Protein AF-0000000069712767 (afdb_homodimer)

Nearest PDB structures (foldseek):
  3r4q-assembly3_E-2  TM=6.949E-01  e=5.702E-07  Agrobacterium fabrum str. C58
  4g6x-assembly1_A-2  TM=6.582E-01  e=1.857E-04  Catenulispora acidiphila DSM 44928
  7wsz-assembly1_B  TM=6.073E-01  e=4.586E-05  Homo sapiens
  1bh5-assembly1_B  TM=6.336E-01  e=1.117E-04  Homo sapiens
  7wsz-assembly1_A  TM=6.206E-01  e=1.048E-04  Homo sapiens

Solvent-accessible surface area (backbone atoms only — not comparable to full-atom values): 16596 Å² total; per-residue (Å²): 129,49,44,56,39,79,49,34,39,31,38,34,29,87,54,48,70,63,44,52,47,44,45,33,70,74,58,51,36,39,81,53,90,60,80,46,52,76,48,64,66,49,27,30,24,28,84,90,36,65,40,36,37,40,33,44,54,90,38,67,59,43,27,63,66,72,44,77,49,88,44,74,35,33,52,14,48,28,32,34,44,30,30,32,38,72,47,59,68,62,50,53,51,49,33,54,74,68,67,47,79,39,35,31,40,69,41,73,93,75,40,31,32,34,36,38,39,68,47,92,76,43,30,31,37,34,40,38,20,74,49,52,94,79,64,75,87,81,61,42,79,48,69,74,74,67,61,56,70,77,75,78,126,128,49,42,57,39,79,49,32,37,32,39,35,28,85,52,48,70,63,45,52,47,43,44,33,69,74,57,51,36,38,80,54,90,60,81,45,51,78,48,65,66,49,28,30,23,27,83,90,37,66,41,36,38,39,33,43,55,90,38,66,59,43,28,64,66,73,43,78,50,88,43,75,34,33,52,16,48,30,32,34,43,30,31,30,38,73,48,57,67,62,50,52,52,48,34,56,74,68,68,48,79,39,36,31,40,68,42,73,94,76,40,31,31,36,38,38,39,69,47,92,77,44,31,31,37,34,40,36,20,73,50,50,94,81,64,74,87,80,62,42,79,49,70,75,74,64,60,54,71,78,76,78,127

Sequence (306 aa):
MNIVGLDHFTIRTPILAETVQFYQVILGLTQGWRPRFGFPGHWLYAEEKPILHLVEVGSRALDAYLGESNALFGSGRVDHLSFRGTNLAQMQQHLCRQQCQFRERIVPEIGEHQLFIEDPNGITVEMIFPYAIDNAVVGIAMERLTILLEESAMNIVGLDHFTIRTPILAETVQFYQVILGLTQGWRPRFGFPGHWLYAEEKPILHLVEVGSRALDAYLGESNALFGSGRVDHLSFRGTNLAQMQQHLCRQQCQFRERIVPEIGEHQLFIEDPNGITVEMIFPYAIDNAVVGIAMERLTILLEESA

pLDDT: mean 88.26, std 14.17, range [39.0, 98.5]

Radius of gyration: 19.41 Å; Cα contacts (8 Å, |Δi|>4): 688; chains: 2; bounding box: 57×53×43 Å

Structure (mmCIF, N/CA/C/O backbone):
data_AF-0000000069712767-model_v1
#
loop_
_entity.id
_entity.type
_entity.pdbx_description
1 polymer 'Glyoxylase-like domain protein'
#
loop_
_atom_site.group_PDB
_atom_site.id
_atom_site.type_symbol
_atom_site.label_atom_id
_atom_site.label_alt_id
_atom_site.label_comp_id
_atom_site.label_asym_id
_atom_site.label_entity_id
_atom_site.label_seq_id
_atom_site.pdbx_PDB_ins_code
_atom_site.Cartn_x
_atom_site.Cartn_y
_atom_site.Cartn_z
_atom_site.occupancy
_atom_site.B_iso_or_equiv
_atom_site.auth_seq_id
_atom_site.auth_comp_id
_atom_site.auth_asym_id
_atom_site.auth_atom_id
_atom_site.pdbx_PDB_model_num
ATOM 1 N N . MET A 1 1 ? 15.219 1.871 14.25 1 76.69 1 MET A N 1
ATOM 2 C CA . MET A 1 1 ? 14.141 1.625 13.289 1 76.69 1 MET A CA 1
ATOM 3 C C . MET A 1 1 ? 12.906 2.443 13.641 1 76.69 1 MET A C 1
ATOM 5 O O . MET A 1 1 ? 12.484 2.484 14.797 1 76.69 1 MET A O 1
ATOM 9 N N . ASN A 1 2 ? 12.438 3.303 12.883 1 95.88 2 ASN A N 1
ATOM 10 C CA . ASN A 1 2 ? 11.344 4.234 13.133 1 95.88 2 ASN A CA 1
ATOM 11 C C . ASN A 1 2 ? 10.062 3.797 12.43 1 95.88 2 ASN A C 1
ATOM 13 O O . ASN A 1 2 ? 9.031 3.602 13.07 1 95.88 2 ASN A O 1
ATOM 17 N N . ILE A 1 3 ? 10.156 3.387 11.219 1 97.75 3 ILE A N 1
ATOM 18 C CA . ILE A 1 3 ? 9.008 2.885 10.469 1 97.75 3 ILE A CA 1
ATOM 19 C C . ILE A 1 3 ? 8.742 1.43 10.844 1 97.75 3 ILE A C 1
ATOM 21 O O . ILE A 1 3 ? 9.633 0.582 10.742 1 97.75 3 ILE A O 1
ATOM 25 N N . VAL A 1 4 ? 7.492 1.105 11.203 1 97.12 4 VAL A N 1
ATOM 26 C CA . VAL A 1 4 ? 7.238 -0.213 11.773 1 97.12 4 VAL A CA 1
ATOM 27 C C . VAL A 1 4 ? 6.367 -1.03 10.82 1 97.12 4 VAL A C 1
ATOM 29 O O . VAL A 1 4 ? 6.145 -2.223 11.039 1 97.12 4 VAL A O 1
ATOM 32 N N . GLY A 1 5 ? 5.82 -0.435 9.766 1 97.25 5 GLY A N 1
ATOM 33 C CA . GLY A 1 5 ? 5.027 -1.176 8.805 1 97.25 5 GLY A CA 1
ATOM 34 C C . GLY A 1 5 ? 4.141 -0.285 7.953 1 97.25 5 GLY A C 1
ATOM 35 O O . GLY A 1 5 ? 4.246 0.942 8.008 1 97.25 5 GLY A O 1
ATOM 36 N N . LEU A 1 6 ? 3.285 -0.894 7.109 1 97.44 6 LEU A N 1
ATOM 37 C CA . LEU A 1 6 ? 2.309 -0.199 6.277 1 97.44 6 LEU A CA 1
ATOM 38 C C . LEU A 1 6 ? 1.091 0.212 7.098 1 97.44 6 LEU A C 1
ATOM 40 O O . LEU A 1 6 ? 0.688 -0.502 8.023 1 97.44 6 LEU A O 1
ATOM 44 N N . ASP A 1 7 ? 0.57 1.309 6.785 1 97.94 7 ASP A N 1
ATOM 45 C CA . ASP A 1 7 ? -0.644 1.746 7.465 1 97.94 7 ASP A CA 1
ATOM 46 C C . ASP A 1 7 ? -1.858 1.642 6.547 1 97.94 7 ASP A C 1
ATOM 48 O O . ASP A 1 7 ? -2.816 0.928 6.852 1 97.94 7 ASP A O 1
ATOM 52 N N . HIS A 1 8 ? -1.875 2.361 5.48 1 97.88 8 HIS A N 1
ATOM 53 C CA . HIS A 1 8 ? -2.951 2.314 4.496 1 97.88 8 HIS A CA 1
ATOM 54 C C . HIS A 1 8 ? -2.467 2.775 3.127 1 97.88 8 HIS A C 1
ATOM 56 O O . HIS A 1 8 ? -1.32 3.207 2.982 1 97.88 8 HIS A O 1
ATOM 62 N N . PHE A 1 9 ? -3.311 2.582 2.139 1 95.31 9 PHE A N 1
ATOM 63 C CA . PHE A 1 9 ? -3.162 3.258 0.855 1 95.31 9 PHE A CA 1
ATOM 64 C C . PHE A 1 9 ? -4.398 4.09 0.536 1 95.31 9 PHE A C 1
ATOM 66 O O . PHE A 1 9 ? -5.477 3.844 1.076 1 95.31 9 PHE A O 1
ATOM 73 N N . THR A 1 10 ? -4.148 5.062 -0.295 1 93.69 10 THR A N 1
ATOM 74 C CA . THR A 1 10 ? -5.266 5.879 -0.746 1 93.69 10 THR A CA 1
ATOM 75 C C . THR A 1 10 ? -5.398 5.828 -2.266 1 93.69 10 THR A C 1
ATOM 77 O O . THR A 1 10 ? -4.402 5.938 -2.982 1 93.69 10 THR A O 1
ATOM 80 N N . ILE A 1 11 ? -6.578 5.613 -2.721 1 92.12 11 ILE A N 1
ATOM 81 C CA . ILE A 1 11 ? -6.91 5.656 -4.141 1 92.12 11 ILE A CA 1
ATOM 82 C C . ILE A 1 11 ? -7.828 6.844 -4.422 1 92.12 11 ILE A C 1
ATOM 84 O O . ILE A 1 11 ? -8.859 7.012 -3.764 1 92.12 11 ILE A O 1
ATOM 88 N N . ARG A 1 12 ? -7.367 7.664 -5.254 1 89.38 12 ARG A N 1
ATOM 89 C CA . ARG A 1 12 ? -8.188 8.727 -5.82 1 89.38 12 ARG A CA 1
ATOM 90 C C . ARG A 1 12 ? -8.852 8.281 -7.117 1 89.38 12 ARG A C 1
ATOM 92 O O . ARG A 1 12 ? -8.172 7.852 -8.055 1 89.38 12 ARG A O 1
ATOM 99 N N . THR A 1 13 ? -10.195 8.359 -7.176 1 90.44 13 THR A N 1
ATOM 100 C CA . THR A 1 13 ? -10.867 7.727 -8.305 1 90.44 13 THR A CA 1
ATOM 101 C C . THR A 1 13 ? -12.078 8.547 -8.742 1 90.44 13 THR A C 1
ATOM 103 O O . THR A 1 13 ? -12.766 9.141 -7.906 1 90.44 13 THR A O 1
ATOM 106 N N . PRO A 1 14 ? -12.414 8.539 -10.047 1 88.5 14 PRO A N 1
ATOM 107 C CA . PRO A 1 14 ? -13.648 9.156 -10.539 1 88.5 14 PRO A CA 1
ATOM 108 C C . PRO A 1 14 ? -14.852 8.227 -10.43 1 88.5 14 PRO A C 1
ATOM 110 O O . PRO A 1 14 ? -15.984 8.648 -10.68 1 88.5 14 PRO A O 1
ATOM 113 N N . ILE A 1 15 ? -14.68 6.992 -10.117 1 93.5 15 ILE A N 1
ATOM 114 C CA . ILE A 1 15 ? -15.75 6 -10.047 1 93.5 15 ILE A CA 1
ATOM 115 C C . ILE A 1 15 ? -15.836 5.438 -8.633 1 93.5 15 ILE A C 1
ATOM 117 O O . ILE A 1 15 ? -15.82 4.219 -8.438 1 93.5 15 ILE A O 1
ATOM 121 N N . LEU A 1 16 ? -16.047 6.32 -7.66 1 94.75 16 LEU A N 1
ATOM 122 C CA . LEU A 1 16 ? -15.977 6.031 -6.23 1 94.75 16 LEU A CA 1
ATOM 123 C C . LEU A 1 16 ? -16.938 4.902 -5.855 1 94.75 16 LEU A C 1
ATOM 125 O O . LEU A 1 16 ? -16.531 3.939 -5.199 1 94.75 16 LEU A O 1
ATOM 129 N N . ALA A 1 17 ? -18.172 4.961 -6.285 1 97.44 17 ALA A N 1
ATOM 130 C CA . ALA A 1 17 ? -19.172 3.971 -5.906 1 97.44 17 ALA A CA 1
ATOM 131 C C . ALA A 1 17 ? -18.781 2.576 -6.387 1 97.44 17 ALA A C 1
ATOM 133 O O . ALA A 1 17 ? -18.891 1.604 -5.637 1 97.44 17 ALA A O 1
ATOM 134 N N . GLU A 1 18 ? -18.359 2.492 -7.609 1 97.56 18 GLU A N 1
ATOM 135 C CA . GLU A 1 18 ? -17.922 1.218 -8.172 1 97.56 18 GLU A CA 1
ATOM 136 C C . GLU A 1 18 ? -16.703 0.673 -7.434 1 97.56 18 GLU A C 1
ATOM 138 O 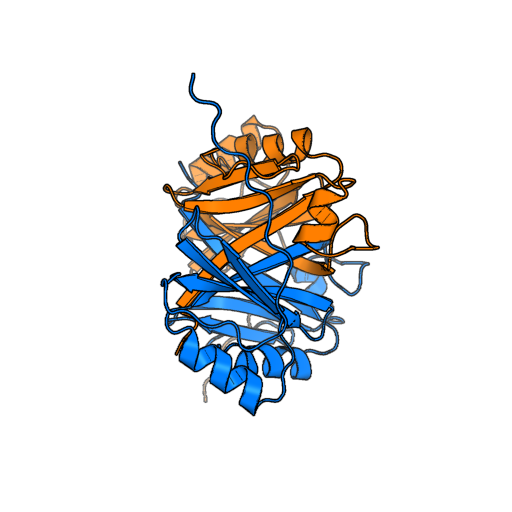O . GLU A 1 18 ? -16.594 -0.535 -7.219 1 97.56 18 GLU A O 1
ATOM 143 N N . THR A 1 19 ? -15.789 1.562 -7.094 1 96.69 19 THR A N 1
ATOM 144 C CA . THR A 1 19 ? -14.562 1.161 -6.414 1 96.69 19 THR A CA 1
ATOM 145 C C . THR A 1 19 ? -14.867 0.621 -5.02 1 96.69 19 THR A C 1
ATOM 147 O O . THR A 1 19 ? -14.352 -0.427 -4.629 1 96.69 19 THR A O 1
ATOM 150 N N . VAL A 1 20 ? -15.703 1.313 -4.301 1 98 20 VAL A N 1
ATOM 151 C CA . VAL A 1 20 ? -16.109 0.863 -2.971 1 98 20 VAL A CA 1
ATOM 152 C C . VAL A 1 20 ? -16.75 -0.521 -3.064 1 98 20 VAL A C 1
ATOM 154 O O . VAL A 1 20 ? -16.406 -1.42 -2.289 1 98 20 VAL A O 1
ATOM 157 N N . GLN A 1 21 ? -17.609 -0.638 -4 1 98 21 GLN A N 1
ATOM 158 C CA . GLN A 1 21 ? -18.312 -1.904 -4.184 1 98 21 GLN A CA 1
ATOM 159 C C . GLN A 1 21 ? -17.328 -3.039 -4.473 1 98 21 GLN A C 1
ATOM 161 O O . GLN A 1 21 ? -17.484 -4.141 -3.941 1 98 21 GLN A O 1
ATOM 166 N N . PHE A 1 22 ? -16.438 -2.789 -5.238 1 97.94 22 PHE A N 1
ATOM 167 C CA . PHE A 1 22 ? -15.438 -3.797 -5.582 1 97.94 22 PHE A CA 1
ATOM 168 C C . PHE A 1 22 ? -14.719 -4.301 -4.336 1 97.94 22 PHE A C 1
ATOM 170 O O . PHE A 1 22 ? -14.68 -5.504 -4.078 1 97.94 22 PHE A O 1
ATOM 177 N N . TYR A 1 23 ? -14.188 -3.447 -3.613 1 98.25 23 TYR A N 1
ATOM 178 C CA . TYR A 1 23 ? -13.352 -3.855 -2.486 1 98.25 23 TYR A CA 1
ATOM 179 C C . TYR A 1 23 ? -14.203 -4.453 -1.37 1 98.25 23 TYR A C 1
ATOM 181 O O . TYR A 1 23 ? -13.742 -5.324 -0.63 1 98.25 23 TYR A O 1
ATOM 189 N N . GLN A 1 24 ? -15.438 -4 -1.241 1 97.94 24 GLN A N 1
ATOM 190 C CA . GLN A 1 24 ? -16.328 -4.578 -0.233 1 97.94 24 GLN A CA 1
ATOM 191 C C . GLN A 1 24 ? -16.781 -5.973 -0.642 1 97.94 24 GLN A C 1
ATOM 193 O O . GLN A 1 24 ? -16.719 -6.914 0.15 1 97.94 24 GLN A O 1
ATOM 198 N N . VAL A 1 25 ? -17.219 -6.078 -1.866 1 97.75 25 VAL A N 1
ATOM 199 C CA . VAL A 1 25 ? -17.859 -7.312 -2.312 1 97.75 25 VAL A CA 1
ATOM 200 C C . VAL A 1 25 ? -16.781 -8.336 -2.68 1 97.75 25 VAL A C 1
ATOM 202 O O . VAL A 1 25 ? -16.875 -9.5 -2.279 1 97.75 25 VAL A O 1
ATOM 205 N N . ILE A 1 26 ? -15.797 -7.922 -3.395 1 97.44 26 ILE A N 1
ATOM 206 C CA . ILE A 1 26 ? -14.836 -8.875 -3.934 1 97.44 26 ILE A CA 1
ATOM 207 C C . ILE A 1 26 ? -13.789 -9.211 -2.871 1 97.44 26 ILE A C 1
ATOM 209 O O . ILE A 1 26 ? -13.484 -10.383 -2.643 1 97.44 26 ILE A O 1
ATOM 213 N N . LEU A 1 27 ? -13.25 -8.227 -2.189 1 97.56 27 LEU A N 1
ATOM 214 C CA . LEU A 1 27 ? -12.188 -8.492 -1.22 1 97.56 27 LEU A CA 1
ATOM 215 C C . LEU A 1 27 ? -12.781 -8.758 0.164 1 97.56 27 LEU A C 1
ATOM 217 O O . LEU A 1 27 ? -12.094 -9.281 1.044 1 97.56 27 LEU A O 1
ATOM 221 N N . GLY A 1 28 ? -13.961 -8.242 0.382 1 97.38 28 GLY A N 1
ATOM 222 C CA . GLY A 1 28 ? -14.602 -8.469 1.669 1 97.38 28 GLY A CA 1
ATOM 223 C C . GLY A 1 28 ? -14.203 -7.441 2.717 1 97.38 28 GLY A C 1
ATOM 224 O O . GLY A 1 28 ? -14.344 -7.688 3.916 1 97.38 28 GLY A O 1
ATOM 225 N N . LEU A 1 29 ? -13.664 -6.32 2.332 1 98 29 LEU A N 1
ATOM 226 C CA . LEU A 1 29 ? -13.398 -5.254 3.289 1 98 29 LEU A CA 1
ATOM 227 C C . LEU A 1 29 ? -14.703 -4.613 3.766 1 98 29 LEU A C 1
ATOM 229 O O . LEU A 1 29 ? -15.727 -4.691 3.08 1 98 29 LEU A O 1
ATOM 233 N N . THR A 1 30 ? -14.609 -3.996 4.914 1 97.88 30 THR A N 1
ATOM 234 C CA . THR A 1 30 ? -15.812 -3.389 5.477 1 97.88 30 THR A CA 1
ATOM 235 C C . THR A 1 30 ? -15.68 -1.87 5.523 1 97.88 30 THR A C 1
ATOM 237 O O . THR A 1 30 ? -14.602 -1.345 5.824 1 97.88 30 THR A O 1
ATOM 240 N N . GLN A 1 31 ? -16.766 -1.225 5.16 1 97.06 31 GLN A N 1
ATOM 241 C CA . GLN A 1 31 ? -16.781 0.222 5.348 1 97.06 31 GLN A CA 1
ATOM 242 C C . GLN A 1 31 ? -16.891 0.583 6.828 1 97.06 31 GLN A C 1
ATOM 244 O O . GLN A 1 31 ? -17.641 -0.052 7.574 1 97.06 31 GLN A O 1
ATOM 249 N N . GLY A 1 32 ? -16.156 1.609 7.227 1 96.88 32 GLY A N 1
ATOM 250 C CA . GLY A 1 32 ? -16.188 2.02 8.617 1 96.88 32 GLY A CA 1
ATOM 251 C C . GLY A 1 32 ? -16.094 3.523 8.797 1 96.88 32 GLY A C 1
ATOM 252 O O . GLY A 1 32 ? -16.312 4.281 7.855 1 96.88 32 GLY A O 1
ATOM 253 N N . TRP A 1 33 ? -15.836 3.869 10.086 1 95.56 33 TRP A N 1
ATOM 254 C CA . TRP A 1 33 ? -15.797 5.277 10.469 1 95.56 33 TRP A CA 1
ATOM 255 C C . TRP A 1 33 ? -14.695 6.012 9.719 1 95.56 33 TRP A C 1
ATOM 257 O O . TRP A 1 33 ? -13.586 5.488 9.562 1 95.56 33 TRP A O 1
ATOM 267 N N . ARG A 1 34 ? -14.984 7.117 9.297 1 94.06 34 ARG A N 1
ATOM 268 C CA . ARG A 1 34 ? -14.109 8.086 8.633 1 94.06 34 ARG A CA 1
ATOM 269 C C . ARG A 1 34 ? -14.398 9.5 9.125 1 94.06 34 ARG A C 1
ATOM 271 O O . ARG A 1 34 ? -15.555 9.891 9.266 1 94.06 34 ARG A O 1
ATOM 278 N N . PRO A 1 35 ? -13.305 10.281 9.391 1 89.25 35 PRO A N 1
ATOM 279 C CA . PRO A 1 35 ? -13.586 11.68 9.719 1 89.25 35 PRO A CA 1
ATOM 280 C C . PRO A 1 35 ? -14.43 12.375 8.648 1 89.25 35 PRO A C 1
ATOM 282 O O . PRO A 1 35 ? -14.383 11.992 7.477 1 89.25 35 PRO A O 1
ATOM 285 N N . ARG A 1 36 ? -15.094 13.359 9.047 1 87.62 36 ARG A N 1
ATOM 286 C CA . ARG A 1 36 ? -15.961 14.086 8.125 1 87.62 36 ARG A CA 1
ATOM 287 C C . ARG A 1 36 ? -15.164 15.094 7.305 1 87.62 36 ARG A C 1
ATOM 289 O O . ARG A 1 36 ? -15.344 16.312 7.449 1 87.62 36 ARG A O 1
ATOM 296 N N . PHE A 1 37 ? -14.539 14.57 6.41 1 85.56 37 PHE A N 1
ATOM 297 C CA . PHE A 1 37 ? -13.781 15.438 5.516 1 85.56 37 PHE A CA 1
ATOM 298 C C . PHE A 1 37 ? -14.719 16.172 4.562 1 85.56 37 PHE A C 1
ATOM 300 O O . PHE A 1 37 ? -15.852 15.75 4.348 1 85.56 37 PHE A O 1
ATOM 307 N N . GLY A 1 38 ? -14.336 17.219 4.031 1 81.69 38 GLY A N 1
ATOM 308 C CA . GLY A 1 38 ? -15.164 18.047 3.154 1 81.69 38 GLY A CA 1
ATOM 309 C C . GLY A 1 38 ? -15.219 17.516 1.729 1 81.69 38 GLY A C 1
ATOM 310 O O . GLY A 1 38 ? -15.438 18.297 0.791 1 81.69 38 GLY A O 1
ATOM 311 N N . PHE A 1 39 ? -14.828 16.328 1.512 1 84.5 39 PHE A N 1
ATOM 312 C CA . PHE A 1 39 ? -14.891 15.711 0.196 1 84.5 39 PHE A CA 1
ATOM 313 C C . PHE A 1 39 ? -15.367 14.266 0.304 1 84.5 39 PHE A C 1
ATOM 315 O O . PHE A 1 39 ? -15.141 13.602 1.321 1 84.5 39 PHE A O 1
ATOM 322 N N . PRO A 1 40 ? -16.047 13.797 -0.688 1 90.62 40 PRO A N 1
ATOM 323 C CA . PRO A 1 40 ? -16.578 12.438 -0.64 1 90.62 40 PRO A CA 1
ATOM 324 C C . PRO A 1 40 ? -15.484 11.375 -0.571 1 90.62 40 PRO A C 1
ATOM 326 O O . PRO A 1 40 ? -14.422 11.539 -1.176 1 90.62 40 PRO A O 1
ATOM 329 N N . GLY A 1 41 ? -15.797 10.367 0.166 1 94.38 41 GLY A N 1
ATOM 330 C CA . GLY A 1 41 ? -14.875 9.242 0.285 1 94.38 41 GLY A CA 1
ATOM 331 C C . GLY A 1 41 ? -15.328 8.195 1.281 1 94.38 41 GLY A C 1
ATOM 332 O O . GLY A 1 41 ? -16.375 8.352 1.911 1 94.38 41 GLY A O 1
ATOM 333 N N . HIS A 1 42 ? -14.555 7.102 1.348 1 97.44 42 HIS A N 1
ATOM 334 C CA . HIS A 1 42 ? -14.805 6 2.271 1 97.44 42 HIS A CA 1
ATOM 335 C C . HIS A 1 42 ? -13.492 5.43 2.807 1 97.44 42 HIS A C 1
ATOM 337 O O . HIS A 1 42 ? -12.492 5.383 2.09 1 97.44 42 HIS A O 1
ATOM 343 N N . TRP A 1 43 ? -13.562 5.09 4.031 1 98.06 43 TRP A N 1
ATOM 344 C CA . TRP A 1 43 ? -12.492 4.27 4.582 1 98.06 43 TRP A CA 1
ATOM 345 C C . TRP A 1 43 ? -12.922 2.812 4.688 1 98.06 43 TRP A C 1
ATOM 347 O O . TRP A 1 43 ? -14 2.512 5.195 1 98.06 43 TRP A O 1
ATOM 357 N N . LEU A 1 44 ? -12.125 1.925 4.184 1 98.5 44 LEU A N 1
ATOM 358 C CA . LEU A 1 44 ? -12.398 0.492 4.23 1 98.5 44 LEU A CA 1
ATOM 359 C C . LEU A 1 44 ? -11.461 -0.209 5.207 1 98.5 44 LEU A C 1
ATOM 361 O O . LEU A 1 44 ? -10.273 0.112 5.27 1 98.5 44 LEU A O 1
ATOM 365 N N . TYR A 1 45 ? -12.039 -1.165 5.914 1 98.44 45 TYR A N 1
ATOM 366 C CA . TYR A 1 45 ? -11.391 -1.755 7.078 1 98.44 45 TYR A CA 1
ATOM 367 C C . TYR A 1 45 ? -11.141 -3.244 6.867 1 98.44 45 TYR A C 1
ATOM 369 O O . TYR A 1 45 ? -11.961 -3.939 6.266 1 98.44 45 TYR A O 1
ATOM 377 N N . ALA A 1 46 ? -10.016 -3.734 7.336 1 97.56 46 ALA A N 1
ATOM 378 C CA . ALA A 1 46 ? -9.727 -5.129 7.656 1 97.56 46 ALA A CA 1
ATOM 379 C C . ALA A 1 46 ? -9.406 -5.297 9.141 1 97.56 46 ALA A C 1
ATOM 381 O O . ALA A 1 46 ? -8.602 -4.543 9.688 1 97.56 46 ALA A O 1
ATOM 382 N N . GLU A 1 47 ? -9.953 -6.242 9.891 1 93.94 47 GLU A N 1
ATOM 383 C CA . GLU A 1 47 ? -9.758 -6.473 11.32 1 93.94 47 GLU A CA 1
ATOM 384 C C . GLU A 1 47 ? -9.789 -5.164 12.102 1 93.94 47 GLU A C 1
ATOM 386 O O . GLU A 1 47 ? -8.891 -4.879 12.891 1 93.94 47 GLU A O 1
ATOM 391 N N . GLU A 1 48 ? -10.617 -4.309 11.93 1 93.62 48 GLU A N 1
ATOM 392 C CA . GLU A 1 48 ? -10.922 -3.088 12.672 1 93.62 48 GLU A CA 1
ATOM 393 C C . GLU A 1 48 ? -9.938 -1.974 12.328 1 93.62 48 GLU A C 1
ATOM 395 O O . GLU A 1 48 ? -9.875 -0.956 13.023 1 93.62 48 GLU A O 1
ATOM 400 N N . LYS A 1 49 ? -9.078 -2.166 11.352 1 96.38 49 LYS A N 1
ATOM 401 C CA . LYS A 1 49 ? -8.133 -1.141 10.938 1 96.38 49 LYS A CA 1
ATOM 402 C C . LYS A 1 49 ? -8.484 -0.591 9.555 1 96.38 49 LYS A C 1
ATOM 404 O O . LYS A 1 49 ? -8.773 -1.356 8.633 1 96.38 49 LYS A O 1
ATOM 409 N N . PRO A 1 50 ? -8.516 0.695 9.438 1 97.81 50 PRO A N 1
ATOM 410 C CA . PRO A 1 50 ? -8.719 1.258 8.102 1 97.81 50 PRO A CA 1
ATOM 411 C C . PRO A 1 50 ? -7.48 1.13 7.219 1 97.81 50 PRO A C 1
ATOM 413 O O . PRO A 1 50 ? -6.508 1.867 7.402 1 97.81 50 PRO A O 1
ATOM 416 N N . ILE A 1 51 ? -7.531 0.304 6.219 1 98 51 ILE A N 1
ATOM 417 C CA . ILE A 1 51 ? -6.32 -0.01 5.473 1 98 51 ILE A CA 1
ATOM 418 C C . ILE A 1 51 ? -6.418 0.57 4.062 1 98 51 ILE A C 1
ATOM 420 O O . ILE A 1 51 ? -5.426 0.607 3.332 1 98 51 ILE A O 1
ATOM 424 N N . LEU A 1 52 ? -7.574 0.979 3.678 1 98.25 52 LEU A N 1
ATOM 425 C CA . LEU A 1 52 ? -7.785 1.551 2.354 1 98.25 52 LEU A CA 1
ATOM 426 C C . LEU A 1 52 ? -8.664 2.793 2.43 1 98.25 52 LEU A C 1
ATOM 428 O O . LEU A 1 52 ? -9.789 2.732 2.945 1 98.25 52 LEU A O 1
ATOM 432 N N . HIS A 1 53 ? -8.109 3.926 1.978 1 97 53 HIS A N 1
ATOM 433 C CA . HIS A 1 53 ? -8.867 5.164 1.834 1 97 53 HIS A CA 1
ATOM 434 C C . HIS A 1 53 ? -9.234 5.418 0.375 1 97 53 HIS A C 1
ATOM 436 O O . HIS A 1 53 ? -8.367 5.387 -0.501 1 97 53 HIS A O 1
ATOM 442 N N . LEU A 1 54 ? -10.5 5.609 0.163 1 96 54 LEU A N 1
ATOM 443 C CA . LEU A 1 54 ? -11 5.957 -1.162 1 96 54 LEU A CA 1
ATOM 444 C C . LEU A 1 54 ? -11.547 7.379 -1.179 1 96 54 LEU A C 1
ATOM 446 O O . LEU A 1 54 ? -12.336 7.758 -0.307 1 96 54 LEU A O 1
ATOM 450 N N . VAL A 1 55 ? -11.062 8.133 -2.141 1 91.69 55 VAL A N 1
ATOM 451 C CA . VAL A 1 55 ? -11.523 9.508 -2.256 1 91.69 55 VAL A CA 1
ATOM 452 C C . VAL A 1 55 ? -11.914 9.805 -3.703 1 91.69 55 VAL A C 1
ATOM 454 O O . VAL A 1 55 ? -11.375 9.203 -4.633 1 91.69 55 VAL A O 1
ATOM 457 N N . GLU A 1 56 ? -12.82 10.703 -3.838 1 89.25 56 GLU A N 1
ATOM 458 C CA . GLU A 1 56 ? -13.344 11.023 -5.164 1 89.25 56 GLU A CA 1
ATOM 459 C C . GLU A 1 56 ? -12.609 12.211 -5.777 1 89.25 56 GLU A C 1
ATOM 461 O O . GLU A 1 56 ? -12.406 13.227 -5.113 1 89.25 56 GLU A O 1
ATOM 466 N N . VAL A 1 57 ? -12.297 11.992 -7.086 1 82.5 57 VAL A N 1
ATOM 467 C CA . VAL A 1 57 ? -11.633 13.078 -7.809 1 82.5 57 VAL A CA 1
ATOM 468 C C . VAL A 1 57 ? -12.586 14.266 -7.941 1 82.5 57 VAL A C 1
ATOM 470 O O . VAL A 1 57 ? -13.805 14.078 -8.047 1 82.5 57 VAL A O 1
ATOM 473 N N . GLY A 1 58 ? -12.031 15.484 -8.109 1 73.75 58 GLY A N 1
ATOM 474 C CA . GLY A 1 58 ? -12.828 16.609 -8.594 1 73.75 58 GLY A CA 1
ATOM 475 C C . GLY A 1 58 ? -13.188 17.594 -7.504 1 73.75 58 GLY A C 1
ATOM 476 O O . GLY A 1 58 ? -13.891 18.578 -7.758 1 73.75 58 GLY A O 1
ATOM 477 N N . SER A 1 59 ? -12.703 17.328 -6.312 1 70 59 SER A N 1
ATOM 478 C CA . SER A 1 59 ? -13.039 18.281 -5.273 1 70 59 SER A CA 1
ATOM 479 C C . SER A 1 59 ? -11.852 19.203 -4.965 1 70 59 SER A C 1
ATOM 481 O O . SER A 1 59 ? -10.711 18.734 -4.883 1 70 59 SER A O 1
ATOM 483 N N . ARG A 1 60 ? -12.195 20.453 -4.93 1 68.69 60 ARG A N 1
ATOM 484 C CA . ARG A 1 60 ? -11.18 21.422 -4.516 1 68.69 60 ARG A CA 1
ATOM 485 C C . ARG A 1 60 ? -10.633 21.078 -3.131 1 68.69 60 ARG A C 1
ATOM 487 O O . ARG A 1 60 ? -9.438 21.234 -2.873 1 68.69 60 ARG A O 1
ATOM 494 N N . ALA A 1 61 ? -11.516 20.703 -2.334 1 69.81 61 ALA A N 1
ATOM 495 C CA . ALA A 1 61 ? -11.125 20.344 -0.971 1 69.81 61 ALA A CA 1
ATOM 496 C C . ALA A 1 61 ? -10.141 19.188 -0.964 1 69.81 61 ALA A C 1
ATOM 498 O O . ALA A 1 61 ? -9.203 19.156 -0.162 1 69.81 61 ALA A O 1
ATOM 499 N N . LEU A 1 62 ? -10.328 18.297 -1.854 1 73.31 62 LEU A N 1
ATOM 500 C CA . LEU A 1 62 ? -9.414 17.172 -1.968 1 73.31 62 LEU A CA 1
ATOM 501 C C . LEU A 1 62 ? -8.047 17.625 -2.465 1 73.31 62 LEU A C 1
ATOM 503 O O . LEU A 1 62 ? -7.016 17.188 -1.942 1 73.31 62 LEU A O 1
ATOM 507 N N . ASP A 1 63 ? -8.133 18.516 -3.391 1 72.19 63 ASP A N 1
ATOM 508 C CA . ASP A 1 63 ? -6.879 19.016 -3.945 1 72.19 63 ASP A CA 1
ATOM 509 C C . ASP A 1 63 ? -6.082 19.781 -2.891 1 72.19 63 ASP A C 1
ATOM 511 O O . ASP A 1 63 ? -4.852 19.734 -2.879 1 72.19 63 ASP A 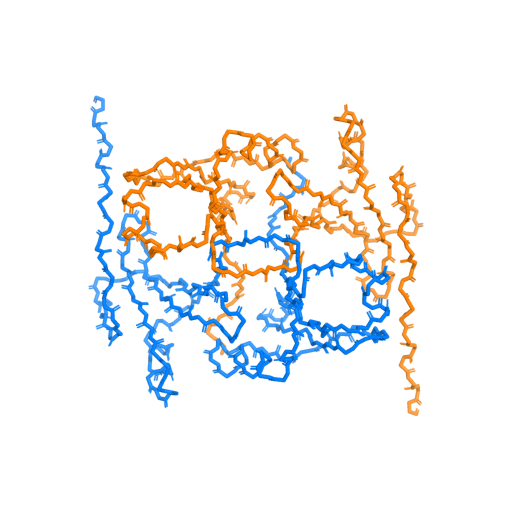O 1
ATOM 515 N N . ALA A 1 64 ? -6.828 20.5 -2.096 1 67.19 64 ALA A N 1
ATOM 516 C CA . ALA A 1 64 ? -6.176 21.219 -1.002 1 67.19 64 ALA A CA 1
ATOM 517 C C . ALA A 1 64 ? -5.531 20.25 -0.019 1 67.19 64 ALA A C 1
ATOM 519 O O . ALA A 1 64 ? -4.492 20.547 0.575 1 67.19 64 ALA A O 1
ATOM 520 N N . TYR A 1 65 ? -6.148 19.109 0.095 1 67.56 65 TYR A N 1
ATOM 521 C CA . TYR A 1 65 ? -5.688 18.094 1.038 1 67.56 65 TYR A CA 1
ATOM 522 C C . TYR A 1 65 ? -4.527 17.297 0.458 1 67.56 65 TYR A C 1
ATOM 524 O O . TYR A 1 65 ? -3.5 17.109 1.115 1 67.56 65 TYR A O 1
ATOM 532 N N . LEU A 1 66 ? -4.664 16.875 -0.756 1 69.31 66 LEU A N 1
ATOM 533 C CA . LEU A 1 66 ? -3.719 15.898 -1.286 1 69.31 66 LEU A CA 1
ATOM 534 C C . LEU A 1 66 ? -2.881 16.5 -2.406 1 69.31 66 LEU A C 1
ATOM 536 O O . LEU A 1 66 ? -1.96 15.859 -2.918 1 69.31 66 LEU A O 1
ATOM 540 N N . GLY A 1 67 ? -3.037 17.75 -2.637 1 66.81 67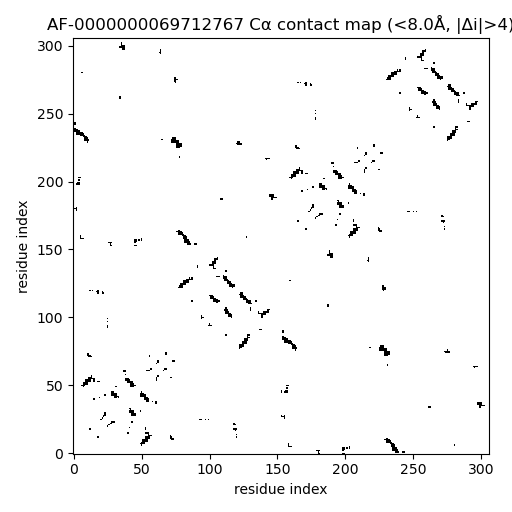 GLY A N 1
ATOM 541 C CA . GLY A 1 67 ? -2.352 18.344 -3.768 1 66.81 67 GLY A CA 1
ATOM 542 C C . GLY A 1 67 ? -3.088 18.156 -5.082 1 66.81 67 GLY A C 1
ATOM 543 O O . GLY A 1 67 ? -3.85 17.203 -5.238 1 66.81 67 GLY A O 1
ATOM 544 N N . GLU A 1 68 ? -2.908 19.266 -5.863 1 56.69 68 GLU A N 1
ATOM 545 C CA . GLU A 1 68 ? -3.496 19.188 -7.195 1 56.69 68 GLU A CA 1
ATOM 546 C C . GLU A 1 68 ? -2.852 18.078 -8.023 1 56.69 68 GLU A C 1
ATOM 548 O O . GLU A 1 68 ? -1.642 17.859 -7.938 1 56.69 68 GLU A O 1
ATOM 553 N N . SER A 1 69 ? -3.484 17.016 -8.141 1 56.09 69 SER A N 1
ATOM 554 C CA . SER A 1 69 ? -2.893 16.016 -9.039 1 56.09 69 SER A CA 1
ATOM 555 C C . SER A 1 69 ? -3.398 16.188 -10.461 1 56.09 69 SER A C 1
ATOM 557 O O . SER A 1 69 ? -4.605 16.312 -10.688 1 56.09 69 SER A O 1
ATOM 559 N N . ASN A 1 70 ? -2.588 16.875 -11.203 1 50.19 70 ASN A N 1
ATOM 560 C CA . ASN A 1 70 ? -2.977 16.938 -12.602 1 50.19 70 ASN A CA 1
ATOM 561 C C . ASN A 1 70 ? -3.418 15.57 -13.117 1 50.19 70 ASN A C 1
ATOM 563 O O . ASN A 1 70 ? -4.09 15.477 -14.148 1 50.19 70 ASN A O 1
ATOM 567 N N . ALA A 1 71 ? -2.799 14.555 -12.508 1 50.03 71 ALA A N 1
ATOM 568 C CA . ALA A 1 71 ? -3.215 13.281 -13.086 1 50.03 71 ALA A CA 1
ATOM 569 C C . ALA A 1 71 ? -4.465 12.75 -12.391 1 50.03 71 ALA A C 1
ATOM 571 O O . ALA A 1 71 ? -4.57 12.805 -11.164 1 50.03 71 ALA A O 1
ATOM 572 N N . LEU A 1 72 ? -5.562 12.68 -13.047 1 47.84 72 LEU A N 1
ATOM 573 C CA . LEU A 1 72 ? -6.867 12.18 -12.617 1 47.84 72 LEU A CA 1
ATOM 574 C C . LEU A 1 72 ? -6.711 11.078 -11.578 1 47.84 72 LEU A C 1
ATOM 576 O O . LEU A 1 72 ? -7.598 10.875 -10.742 1 47.84 72 LEU A O 1
ATOM 580 N N . PHE A 1 73 ? -5.52 10.438 -11.641 1 49.09 73 PHE A N 1
ATOM 581 C CA . PHE A 1 73 ? -5.535 9.188 -10.898 1 49.09 73 PHE A CA 1
ATOM 582 C C . PHE A 1 73 ? -4.48 9.188 -9.805 1 49.09 73 PHE A C 1
ATOM 584 O O . PHE A 1 73 ? -4.312 8.195 -9.094 1 49.09 73 PHE A O 1
ATOM 591 N N . GLY A 1 74 ? -3.924 10.375 -9.508 1 51.16 74 GLY A N 1
ATOM 592 C CA . GLY A 1 74 ? -3.01 10.375 -8.375 1 51.16 74 GLY A CA 1
ATOM 593 C C . GLY A 1 74 ? -1.552 10.453 -8.781 1 51.16 74 GLY A C 1
ATOM 594 O O . GLY A 1 74 ? -1.239 10.82 -9.914 1 51.16 74 GLY A O 1
ATOM 595 N N . SER A 1 75 ? -0.581 10.234 -7.816 1 54.72 75 SER A N 1
ATOM 596 C CA . SER A 1 75 ? 0.828 10.594 -7.938 1 54.72 75 SER A CA 1
ATOM 597 C C . SER A 1 75 ? 1.595 9.555 -8.75 1 54.72 75 SER A C 1
ATOM 599 O O . SER A 1 75 ? 2.254 9.898 -9.734 1 54.72 75 SER A O 1
ATOM 601 N N . GLY A 1 76 ? 1.665 8.367 -8.258 1 65.69 76 GLY A N 1
ATOM 602 C CA . GLY A 1 76 ? 2.57 7.453 -8.93 1 65.69 76 GLY A CA 1
ATOM 603 C C . GLY A 1 76 ? 1.982 6.066 -9.125 1 65.69 76 GLY A C 1
ATOM 604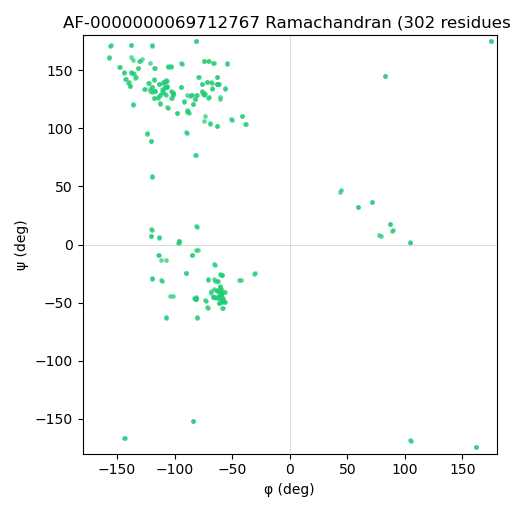 O O . GLY A 1 76 ? 1.018 5.695 -8.453 1 65.69 76 GLY A O 1
ATOM 605 N N . ARG A 1 77 ? 2.562 5.398 -10.07 1 76.56 77 ARG A N 1
ATOM 606 C CA . ARG A 1 77 ? 2.094 4.07 -10.461 1 76.56 77 ARG A CA 1
ATOM 607 C C . ARG A 1 77 ? 2.74 2.988 -9.602 1 76.56 77 ARG A C 1
ATOM 609 O O . ARG A 1 77 ? 3.932 3.062 -9.297 1 76.56 77 ARG A O 1
ATOM 616 N N . VAL A 1 78 ? 1.896 2.176 -9.062 1 81.44 78 VAL A N 1
ATOM 617 C CA . VAL A 1 78 ? 2.367 0.953 -8.422 1 81.44 78 VAL A CA 1
ATOM 618 C C . VAL A 1 78 ? 2.105 -0.245 -9.336 1 81.44 78 VAL A C 1
ATOM 620 O O . VAL A 1 78 ? 1.238 -0.189 -10.211 1 81.44 78 VAL A O 1
ATOM 623 N N . ASP A 1 79 ? 2.961 -1.282 -9.141 1 83.56 79 ASP A N 1
ATOM 624 C CA . ASP A 1 79 ? 2.666 -2.51 -9.875 1 83.56 79 ASP A CA 1
ATOM 625 C C . ASP A 1 79 ? 1.44 -3.215 -9.289 1 83.56 79 ASP A C 1
ATOM 627 O O . ASP A 1 79 ? 0.499 -3.531 -10.023 1 83.56 79 ASP A O 1
ATOM 631 N N . HIS A 1 80 ? 1.525 -3.449 -8.016 1 90.25 80 HIS A N 1
ATOM 632 C CA . HIS A 1 80 ? 0.344 -4.027 -7.387 1 90.25 80 HIS A CA 1
ATOM 633 C C . HIS A 1 80 ? 0.33 -3.75 -5.887 1 90.25 80 HIS A C 1
ATOM 635 O O . HIS A 1 80 ? 1.364 -3.416 -5.305 1 90.25 80 HIS A O 1
ATOM 641 N N . LEU A 1 81 ? -0.893 -3.871 -5.309 1 94.62 81 LEU A N 1
ATOM 642 C CA . LEU A 1 81 ? -1.158 -3.834 -3.875 1 94.62 81 LEU A CA 1
ATOM 643 C C . LEU A 1 81 ? -1.492 -5.227 -3.346 1 94.62 81 LEU A C 1
ATOM 645 O O . LEU A 1 81 ? -2.297 -5.941 -3.941 1 94.62 81 LEU A O 1
ATOM 649 N N . SER A 1 82 ? -0.907 -5.543 -2.207 1 97.62 82 SER A N 1
ATOM 650 C CA . SER A 1 82 ? -1.063 -6.91 -1.727 1 97.62 82 SER A CA 1
ATOM 651 C C . SER A 1 82 ? -1.745 -6.941 -0.363 1 97.62 82 SER A C 1
ATOM 653 O O . SER A 1 82 ? -1.378 -6.184 0.539 1 97.62 82 SER A O 1
ATOM 655 N N . PHE A 1 83 ? -2.668 -7.84 -0.235 1 98.44 83 PHE A N 1
ATOM 656 C CA . PHE A 1 83 ? -3.408 -8.094 0.997 1 98.44 83 PHE A CA 1
ATOM 657 C C . PHE A 1 83 ? -3.156 -9.508 1.503 1 98.44 83 PHE A C 1
ATOM 659 O O . PHE A 1 83 ? -2.895 -10.414 0.713 1 98.44 83 PHE A O 1
ATOM 666 N N . ARG A 1 84 ? -3.27 -9.617 2.766 1 98.31 84 ARG A N 1
ATOM 667 C CA . ARG A 1 84 ? -3.102 -10.938 3.373 1 98.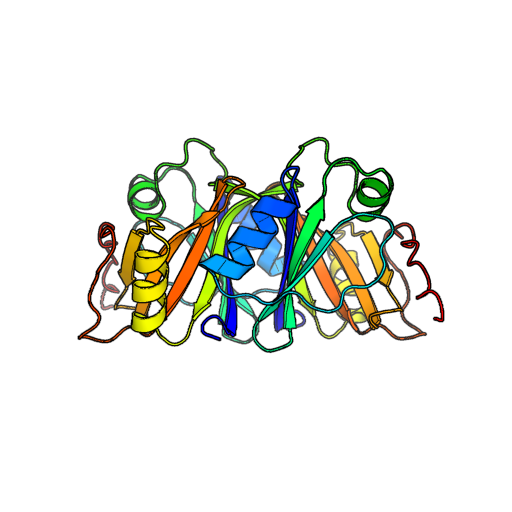31 84 ARG A CA 1
ATOM 668 C C . ARG A 1 84 ? -4.453 -11.555 3.711 1 98.31 84 ARG A C 1
ATOM 670 O O . ARG A 1 84 ? -5.301 -10.914 4.332 1 98.31 84 ARG A O 1
ATOM 677 N N . GLY A 1 85 ? -4.641 -12.789 3.305 1 98.12 85 GLY A N 1
ATOM 678 C CA . GLY A 1 85 ? -5.828 -13.555 3.65 1 98.12 85 GLY A CA 1
ATOM 679 C C . GLY A 1 85 ? -5.516 -14.82 4.426 1 98.12 85 GLY A C 1
ATOM 680 O O . GLY A 1 85 ? -4.352 -15.211 4.543 1 98.12 85 GLY A O 1
ATOM 681 N N . THR A 1 86 ? -6.605 -15.484 4.941 1 97.56 86 THR A N 1
ATOM 682 C CA . THR A 1 86 ? -6.375 -16.625 5.832 1 97.56 86 THR A CA 1
ATOM 683 C C . THR A 1 86 ? -6.973 -17.891 5.25 1 97.56 86 THR A C 1
ATOM 685 O O . THR A 1 86 ? -6.527 -19 5.57 1 97.56 86 THR A O 1
ATOM 688 N N . ASN A 1 87 ? -8.008 -17.766 4.492 1 97.88 87 ASN A N 1
ATOM 689 C CA . ASN A 1 87 ? -8.742 -18.922 3.98 1 97.88 87 ASN A CA 1
ATOM 690 C C . ASN A 1 87 ? -8.836 -18.891 2.457 1 97.88 87 ASN A C 1
ATOM 692 O O . ASN A 1 87 ? -9.758 -18.297 1.897 1 97.88 87 ASN A O 1
ATOM 696 N N . LEU A 1 88 ? -7.914 -19.594 1.823 1 98.44 88 LEU A N 1
ATOM 697 C CA . LEU A 1 88 ? -7.789 -19.609 0.369 1 98.44 88 LEU A CA 1
ATOM 698 C C . LEU A 1 88 ? -9.055 -20.156 -0.281 1 98.44 88 LEU A C 1
ATOM 700 O O . LEU A 1 88 ? -9.625 -19.516 -1.172 1 98.44 88 LEU A O 1
ATOM 704 N N . ALA A 1 89 ? -9.5 -21.297 0.178 1 97.94 89 ALA A N 1
ATOM 705 C CA . ALA A 1 89 ? -10.641 -21.969 -0.425 1 97.94 89 ALA A CA 1
ATOM 706 C C . ALA A 1 89 ? -11.891 -21.094 -0.37 1 97.94 89 ALA A C 1
ATOM 708 O O . ALA A 1 89 ? -12.641 -21.016 -1.346 1 97.94 89 ALA A O 1
ATOM 709 N N . GLN A 1 90 ? -12.078 -20.5 0.731 1 98.06 90 GLN A N 1
ATOM 710 C CA . GLN A 1 90 ? -13.227 -19.609 0.888 1 98.06 90 GLN A CA 1
ATOM 711 C C . GLN A 1 90 ? -13.172 -18.453 -0.103 1 98.06 90 GLN A C 1
ATOM 713 O O . GLN A 1 90 ? -14.188 -18.094 -0.692 1 98.06 90 GLN A O 1
ATOM 718 N N . MET A 1 91 ? -12.016 -17.875 -0.264 1 98.44 91 MET A N 1
ATOM 719 C CA . MET A 1 91 ? -11.875 -16.75 -1.192 1 98.44 91 MET A CA 1
ATOM 720 C C . MET A 1 91 ? -12.086 -17.219 -2.633 1 98.44 91 MET A C 1
ATOM 722 O O . MET A 1 91 ? -12.781 -16.547 -3.402 1 98.44 91 MET A O 1
ATOM 726 N N . GLN A 1 92 ? -11.492 -18.312 -2.98 1 98.38 92 GLN A N 1
ATOM 727 C CA . GLN A 1 92 ? -11.664 -18.859 -4.324 1 98.38 92 GLN A CA 1
ATOM 728 C C . GLN A 1 92 ? -13.141 -19.094 -4.637 1 98.38 92 GLN A C 1
ATOM 730 O O . GLN A 1 92 ? -13.625 -18.703 -5.699 1 98.38 92 GLN A O 1
ATOM 735 N N . GLN A 1 93 ? -13.797 -19.734 -3.744 1 98.06 93 GLN A N 1
ATOM 736 C CA . GLN A 1 93 ? -15.219 -20 -3.932 1 98.06 93 GLN A CA 1
ATOM 737 C C . GLN A 1 93 ? -16 -18.703 -4.082 1 98.06 93 GLN A C 1
ATOM 739 O O . GLN A 1 93 ? -16.891 -18.594 -4.926 1 98.06 93 GLN A O 1
ATOM 744 N N . HIS A 1 94 ? -15.664 -17.812 -3.256 1 98.25 94 HIS A N 1
ATOM 745 C CA . HIS A 1 94 ? -16.328 -16.5 -3.297 1 98.25 94 HIS A CA 1
ATOM 746 C C . HIS A 1 94 ? -16.125 -15.828 -4.652 1 98.25 94 HIS A C 1
ATOM 748 O O . HIS A 1 94 ? -17.094 -15.344 -5.25 1 98.25 94 HIS A O 1
ATOM 754 N N . LEU A 1 95 ? -14.891 -15.766 -5.148 1 98.19 95 LEU A N 1
ATOM 755 C CA . LEU A 1 95 ? -14.586 -15.141 -6.434 1 98.19 95 LEU A CA 1
ATOM 756 C C . LEU A 1 95 ? -15.336 -15.844 -7.566 1 98.19 95 LEU A C 1
ATOM 758 O O . LEU A 1 95 ? -15.844 -15.188 -8.477 1 98.19 95 LEU A O 1
ATOM 762 N N . CYS A 1 96 ? -15.406 -17.125 -7.496 1 97.94 96 CYS A N 1
ATOM 763 C CA . CYS A 1 96 ? -16.141 -17.875 -8.5 1 97.94 96 CYS A CA 1
ATOM 764 C C . CYS A 1 96 ? -17.625 -17.531 -8.469 1 97.94 96 CYS A C 1
ATOM 766 O O . CYS A 1 96 ? -18.25 -17.328 -9.508 1 97.94 96 CYS A O 1
ATOM 768 N N . ARG A 1 97 ? -18.172 -17.484 -7.324 1 97.75 97 ARG A N 1
ATOM 769 C CA . ARG A 1 97 ? -19.578 -17.156 -7.168 1 97.75 97 ARG A CA 1
ATOM 770 C C . ARG A 1 97 ? -19.875 -15.766 -7.719 1 97.75 97 ARG A C 1
ATOM 772 O O . ARG A 1 97 ? -20.953 -15.531 -8.273 1 97.75 97 ARG A O 1
ATOM 779 N N . GLN A 1 98 ? -18.953 -14.891 -7.52 1 97.38 98 GLN A N 1
ATOM 780 C CA . GLN A 1 98 ? -19.109 -13.523 -7.992 1 97.38 98 GLN A CA 1
ATOM 781 C C . GLN A 1 98 ? -18.766 -13.414 -9.477 1 97.38 98 GLN A C 1
ATOM 783 O O . GLN A 1 98 ? -18.812 -12.32 -10.055 1 97.38 98 GLN A O 1
ATOM 788 N N . GLN A 1 99 ? -18.312 -14.516 -10.047 1 97 99 GLN A N 1
ATOM 789 C CA . GLN A 1 99 ? -17.906 -14.562 -11.445 1 97 99 GLN A CA 1
ATOM 790 C C . GLN A 1 99 ? -16.766 -13.57 -11.719 1 97 99 GLN A C 1
ATOM 792 O O . GLN A 1 99 ? -16.75 -12.914 -12.758 1 97 99 GLN A O 1
ATOM 797 N N . CYS A 1 100 ? -15.984 -13.391 -10.75 1 96.75 100 CYS A N 1
ATOM 798 C CA . CYS A 1 100 ? -14.789 -12.57 -10.875 1 96.75 100 CYS A CA 1
ATOM 799 C C . CYS A 1 100 ? -13.602 -13.391 -11.352 1 96.75 100 CYS A C 1
ATOM 801 O O . CYS A 1 100 ? -13.156 -14.305 -10.656 1 96.75 100 CYS A O 1
ATOM 803 N N . GLN A 1 101 ? -13.117 -13.094 -12.516 1 96.38 101 GLN A N 1
ATOM 804 C CA . GLN A 1 101 ? -11.945 -13.789 -13.016 1 96.38 101 GLN A CA 1
ATOM 805 C C . GLN A 1 101 ? -10.703 -13.438 -12.203 1 96.38 101 GLN A C 1
ATOM 807 O O . GLN A 1 101 ? -10.5 -12.273 -11.852 1 96.38 101 GLN A O 1
ATOM 812 N N . PHE A 1 102 ? -9.883 -14.414 -11.922 1 97.31 102 PHE A N 1
ATOM 813 C CA . PHE A 1 102 ? -8.656 -14.203 -11.164 1 97.31 102 PHE A CA 1
ATOM 814 C C . PHE A 1 102 ? -7.566 -15.172 -11.617 1 97.31 102 PHE A C 1
ATOM 816 O O . PHE A 1 102 ? -7.863 -16.234 -12.156 1 97.31 102 PHE A O 1
ATOM 823 N N . ARG A 1 103 ? -6.363 -14.727 -11.445 1 96.31 103 ARG A N 1
ATOM 824 C CA . ARG A 1 103 ? -5.184 -15.539 -11.734 1 96.31 103 ARG A CA 1
ATOM 825 C C . ARG A 1 103 ? -4.523 -16.016 -10.445 1 96.31 103 ARG A C 1
ATOM 827 O O . ARG A 1 103 ? -4.676 -15.398 -9.391 1 96.31 103 ARG A O 1
ATOM 834 N N . GLU A 1 104 ? -3.852 -17.141 -10.578 1 96.38 104 GLU A N 1
ATOM 835 C CA . GLU A 1 104 ? -3.26 -17.734 -9.383 1 96.38 104 GLU A CA 1
ATOM 836 C C . GLU A 1 104 ? -1.816 -18.156 -9.641 1 96.38 104 GLU A C 1
ATOM 838 O O . GLU A 1 104 ? -1.491 -18.656 -10.719 1 96.38 104 GLU A O 1
ATOM 843 N N . ARG A 1 105 ? -1.074 -17.984 -8.609 1 93.31 105 ARG A N 1
ATOM 844 C CA . ARG A 1 105 ? 0.314 -18.422 -8.617 1 93.31 105 ARG A CA 1
ATOM 845 C C . ARG A 1 105 ? 0.698 -19.031 -7.277 1 93.31 105 ARG A C 1
ATOM 847 O O . ARG A 1 105 ? 0.315 -18.531 -6.223 1 93.31 105 ARG A O 1
ATOM 854 N N . ILE A 1 106 ? 1.427 -20.094 -7.367 1 92.19 106 ILE A N 1
ATOM 855 C CA . ILE A 1 106 ? 1.976 -20.719 -6.168 1 92.19 106 ILE A CA 1
ATOM 856 C C . ILE A 1 106 ? 3.48 -20.453 -6.098 1 92.19 106 ILE A C 1
ATOM 858 O O . ILE A 1 106 ? 4.195 -20.656 -7.082 1 92.19 106 ILE A O 1
ATOM 862 N N . VAL A 1 107 ? 3.936 -19.984 -5.02 1 89.12 107 VAL A N 1
ATOM 863 C CA . VAL A 1 107 ? 5.359 -19.781 -4.766 1 89.12 107 VAL A CA 1
ATOM 864 C C . VAL A 1 107 ? 5.781 -20.594 -3.537 1 89.12 107 VAL A C 1
ATOM 866 O O . VAL A 1 107 ? 5.867 -20.047 -2.434 1 89.12 107 VAL A O 1
ATOM 869 N N . PRO A 1 108 ? 6.184 -21.828 -3.746 1 86.62 108 PRO A N 1
ATOM 870 C CA . PRO A 1 108 ? 6.473 -22.719 -2.621 1 86.62 108 PRO A CA 1
ATOM 871 C C . PRO A 1 108 ? 7.672 -22.266 -1.797 1 86.62 108 PRO A C 1
ATOM 873 O O . PRO A 1 108 ? 7.719 -22.5 -0.585 1 86.62 108 PRO A O 1
ATOM 876 N N . GLU A 1 109 ? 8.594 -21.625 -2.4 1 85.81 109 GLU A N 1
ATOM 877 C CA . GLU A 1 109 ? 9.836 -21.219 -1.751 1 85.81 109 GLU A CA 1
ATOM 878 C C . GLU A 1 109 ? 9.562 -20.281 -0.578 1 85.81 109 GLU A C 1
ATOM 880 O O . GLU A 1 109 ? 10.32 -20.25 0.393 1 85.81 109 GLU A O 1
ATOM 885 N N . ILE A 1 110 ? 8.406 -19.609 -0.708 1 90.44 110 ILE A N 1
ATOM 886 C CA . ILE A 1 110 ? 8.094 -18.688 0.386 1 90.44 110 ILE A CA 1
ATOM 887 C C . ILE A 1 110 ? 6.758 -19.094 1.016 1 90.44 110 ILE A C 1
ATOM 889 O O . ILE A 1 110 ? 6.156 -18.312 1.759 1 90.44 110 ILE A O 1
ATOM 893 N N . GLY A 1 111 ? 6.23 -20.203 0.612 1 93.81 111 GLY A N 1
ATOM 894 C CA . GLY A 1 111 ? 5.039 -20.766 1.232 1 93.81 111 GLY A CA 1
ATOM 895 C C . GLY A 1 111 ? 3.779 -19.984 0.914 1 93.81 111 GLY A C 1
ATOM 896 O O . GLY A 1 111 ? 2.893 -19.859 1.761 1 93.81 111 GLY A O 1
ATOM 897 N N . GLU A 1 112 ? 3.695 -19.469 -0.305 1 95.38 112 GLU A N 1
ATOM 898 C CA . GLU A 1 112 ? 2.559 -18.609 -0.591 1 95.38 112 GLU A CA 1
ATOM 899 C C . GLU A 1 112 ? 1.75 -19.125 -1.776 1 95.38 112 GLU A C 1
ATOM 901 O O . GLU A 1 112 ? 2.316 -19.625 -2.748 1 95.38 112 GLU A O 1
ATOM 906 N N . HIS A 1 113 ? 0.451 -19.062 -1.695 1 97.12 113 HIS A N 1
ATOM 907 C CA . HIS A 1 113 ? -0.506 -19.109 -2.795 1 97.12 113 HIS A CA 1
ATOM 908 C C . HIS A 1 113 ? -1.116 -17.75 -3.07 1 97.12 113 HIS A C 1
ATOM 910 O O . HIS A 1 113 ? -1.773 -17.172 -2.203 1 97.12 113 HIS A O 1
ATOM 916 N N . GLN A 1 114 ? -0.903 -17.25 -4.219 1 96.69 114 GLN A N 1
ATOM 917 C CA . GLN A 1 114 ? -1.227 -15.867 -4.543 1 96.69 114 GLN A CA 1
ATOM 918 C C . GLN A 1 114 ? -2.395 -15.789 -5.523 1 96.69 114 GLN A C 1
ATOM 920 O O . GLN A 1 114 ? -2.449 -16.547 -6.492 1 96.69 114 GLN A O 1
ATOM 925 N N . LEU A 1 115 ? -3.318 -14.984 -5.293 1 98 115 LEU A N 1
ATOM 926 C CA . LEU A 1 115 ? -4.402 -14.648 -6.211 1 98 115 LEU A CA 1
ATOM 927 C C . LEU A 1 115 ? -4.258 -13.219 -6.723 1 98 115 LEU A C 1
ATOM 929 O O . LEU A 1 115 ? -3.945 -12.305 -5.957 1 98 115 LEU A O 1
ATOM 933 N N . PHE A 1 116 ? -4.516 -13.008 -7.969 1 95.19 116 PHE A N 1
ATOM 934 C CA . PHE A 1 116 ? -4.414 -11.695 -8.586 1 95.19 116 PHE A CA 1
ATOM 935 C C . PHE A 1 116 ? -5.723 -11.32 -9.281 1 95.19 116 PHE A C 1
ATOM 937 O O . PHE A 1 116 ? -6.293 -12.133 -10.008 1 95.19 116 PHE A O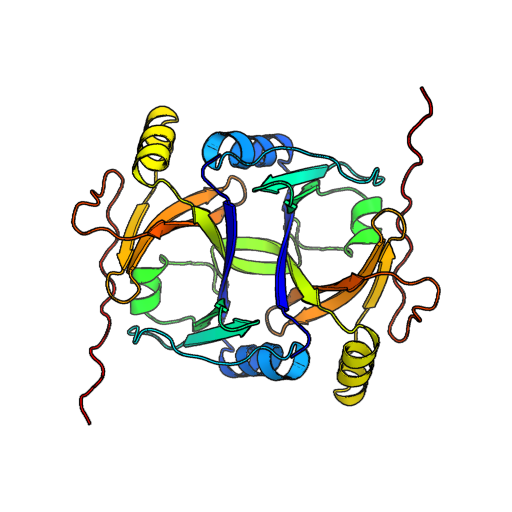 1
ATOM 944 N N . ILE A 1 117 ? -6.164 -10.148 -9.062 1 95.81 117 ILE A N 1
ATOM 945 C CA . ILE A 1 117 ? -7.301 -9.547 -9.75 1 95.81 117 ILE A CA 1
ATOM 946 C C . ILE A 1 117 ? -6.988 -8.094 -10.094 1 95.81 117 ILE A C 1
ATOM 948 O O . ILE A 1 117 ? -5.941 -7.57 -9.703 1 95.81 117 ILE A O 1
ATOM 952 N N . GLU A 1 118 ? -7.863 -7.48 -10.859 1 93 118 GLU A N 1
ATOM 953 C CA . GLU A 1 118 ? -7.762 -6.062 -11.18 1 93 118 GLU A CA 1
ATOM 954 C C . GLU A 1 118 ? -8.961 -5.285 -10.641 1 93 118 GLU A C 1
ATOM 956 O O . GLU A 1 118 ? -10.102 -5.711 -10.797 1 93 118 GLU A O 1
ATOM 961 N N . ASP A 1 119 ? -8.641 -4.195 -9.984 1 94.5 119 ASP A N 1
ATOM 962 C CA . ASP A 1 119 ? -9.758 -3.395 -9.5 1 94.5 119 ASP A CA 1
ATOM 963 C C . ASP A 1 119 ? -10.32 -2.512 -10.609 1 94.5 119 ASP A C 1
ATOM 965 O O . ASP A 1 119 ? -9.773 -2.465 -11.711 1 94.5 119 ASP A O 1
ATOM 969 N N . PRO A 1 120 ? -11.414 -1.768 -10.391 1 93.75 120 PRO A N 1
ATOM 970 C CA . PRO A 1 120 ? -12.07 -0.983 -11.438 1 93.75 120 PRO A CA 1
ATOM 971 C C . PRO A 1 120 ? -11.203 0.157 -11.961 1 93.75 120 PRO A C 1
ATOM 973 O O . PRO A 1 120 ? -11.492 0.739 -13.008 1 93.75 120 PRO A O 1
ATOM 976 N N . ASN A 1 121 ? -10.148 0.544 -11.242 1 89.75 121 ASN A N 1
ATOM 977 C CA . ASN A 1 121 ? -9.281 1.645 -11.633 1 89.75 121 ASN A CA 1
ATOM 978 C C . ASN A 1 121 ? -8.031 1.14 -12.359 1 89.75 121 ASN A C 1
ATOM 980 O O . ASN A 1 121 ? -7.145 1.924 -12.695 1 89.75 121 ASN A O 1
ATOM 984 N N . GLY A 1 122 ? -7.941 -0.129 -12.539 1 88.19 122 GLY A N 1
ATOM 985 C CA . GLY A 1 122 ? -6.801 -0.7 -13.242 1 88.19 122 GLY A CA 1
ATOM 986 C C . GLY A 1 122 ? -5.645 -1.037 -12.32 1 88.19 122 GLY A C 1
ATOM 987 O O . GLY A 1 122 ? -4.527 -1.285 -12.789 1 88.19 122 GLY A O 1
ATOM 988 N N . ILE A 1 123 ? -5.879 -1.005 -11.125 1 90.38 123 ILE A N 1
ATOM 989 C CA . ILE A 1 123 ? -4.855 -1.386 -10.156 1 90.38 123 ILE A CA 1
ATOM 990 C C . ILE A 1 123 ? -4.867 -2.9 -9.969 1 90.38 123 ILE A C 1
ATOM 992 O O . ILE A 1 123 ? -5.918 -3.492 -9.711 1 90.38 123 ILE A O 1
ATOM 996 N N . THR A 1 124 ? -3.688 -3.51 -10.102 1 92.62 124 THR A N 1
ATOM 997 C CA . THR A 1 124 ? -3.576 -4.934 -9.797 1 92.62 124 THR A CA 1
ATOM 998 C C . THR A 1 124 ? -3.598 -5.164 -8.289 1 92.62 124 THR A C 1
ATOM 1000 O O . THR A 1 124 ? -2.844 -4.531 -7.547 1 92.62 124 THR A O 1
ATOM 1003 N N . VAL A 1 125 ? -4.465 -6.066 -7.887 1 95.69 125 VAL A N 1
ATOM 1004 C CA . VAL A 1 125 ? -4.625 -6.422 -6.477 1 95.69 125 VAL A CA 1
ATOM 1005 C C . VAL A 1 125 ? -4.203 -7.871 -6.258 1 95.69 125 VAL A C 1
ATOM 1007 O O . VAL A 1 125 ? -4.66 -8.773 -6.961 1 95.69 125 VAL A O 1
ATOM 1010 N N . GLU A 1 126 ? -3.324 -8.039 -5.355 1 96.88 126 GLU A N 1
ATOM 1011 C CA . GLU A 1 126 ? -2.852 -9.367 -4.961 1 96.88 126 GLU A CA 1
ATOM 1012 C C . GLU A 1 126 ? -3.4 -9.766 -3.594 1 96.88 126 GLU A C 1
ATOM 1014 O O . GLU A 1 126 ? -3.441 -8.945 -2.674 1 96.88 126 GLU A O 1
ATOM 1019 N N . MET A 1 127 ? -3.865 -10.977 -3.443 1 98.25 127 MET A N 1
ATOM 1020 C CA . MET A 1 127 ? -4.207 -11.586 -2.16 1 98.25 127 MET A CA 1
ATOM 1021 C C . MET A 1 127 ? -3.336 -12.812 -1.893 1 98.25 127 MET A C 1
ATOM 1023 O O . MET A 1 127 ? -3.291 -13.734 -2.705 1 98.25 127 MET A O 1
ATOM 1027 N N . ILE A 1 128 ? -2.723 -12.781 -0.784 1 98.25 128 ILE A N 1
ATOM 1028 C CA . ILE A 1 128 ? -1.76 -13.836 -0.467 1 98.25 128 ILE A CA 1
ATOM 1029 C C . ILE A 1 128 ? -2.338 -14.758 0.603 1 98.25 128 ILE A C 1
ATOM 1031 O O . ILE A 1 128 ? -2.877 -14.289 1.61 1 98.25 128 ILE A O 1
ATOM 1035 N N . PHE A 1 129 ? -2.186 -16.016 0.423 1 98.44 129 PHE A N 1
ATOM 1036 C CA . PHE A 1 129 ? -2.639 -17.047 1.349 1 98.44 129 PHE A CA 1
ATOM 1037 C C . PHE A 1 129 ? -1.521 -18.047 1.639 1 98.44 129 PHE A C 1
ATOM 1039 O O . PHE A 1 129 ? -0.603 -18.203 0.833 1 98.44 129 PHE A O 1
ATOM 1046 N N . PRO A 1 130 ? -1.634 -18.75 2.771 1 97.44 130 PRO A N 1
ATOM 1047 C CA . PRO A 1 130 ? -0.635 -19.781 3.027 1 97.44 130 PRO A CA 1
ATOM 1048 C C . PRO A 1 130 ? -0.668 -20.906 1.99 1 97.44 130 PRO A C 1
ATOM 1050 O O . PRO A 1 130 ? -1.747 -21.312 1.553 1 97.44 130 PRO A O 1
ATOM 1053 N N . TYR A 1 131 ? 0.473 -21.281 1.633 1 95.94 131 TYR A N 1
ATOM 1054 C CA . TYR A 1 131 ? 0.605 -22.438 0.764 1 95.94 131 TYR A CA 1
ATOM 1055 C C . TYR A 1 131 ? 0.393 -23.734 1.546 1 95.94 131 TYR A C 1
ATOM 1057 O O . TYR A 1 131 ? 0.857 -23.859 2.682 1 95.94 131 TYR A O 1
ATOM 1065 N N . ALA A 1 132 ? -0.294 -24.609 0.976 1 94.56 132 ALA A N 1
ATOM 1066 C CA . ALA A 1 132 ? -0.389 -26 1.393 1 94.56 132 ALA A CA 1
ATOM 1067 C C . ALA A 1 132 ? -0.3 -26.938 0.192 1 94.56 132 ALA A C 1
ATOM 1069 O O . ALA A 1 132 ? -0.738 -26.594 -0.908 1 94.56 132 ALA A O 1
ATOM 1070 N N . ILE A 1 133 ? 0.274 -28.094 0.399 1 92.56 133 ILE A N 1
ATOM 1071 C CA . ILE A 1 133 ? 0.541 -29.016 -0.689 1 92.56 133 ILE A CA 1
ATOM 1072 C C . ILE A 1 133 ? -0.765 -29.375 -1.395 1 92.56 133 ILE A C 1
ATOM 1074 O O . ILE A 1 133 ? -0.777 -29.625 -2.602 1 92.56 133 ILE A O 1
ATOM 1078 N N . ASP A 1 134 ? -1.821 -29.281 -0.691 1 92.94 134 ASP A N 1
ATOM 1079 C CA . ASP A 1 134 ? -3.098 -29.688 -1.269 1 92.94 134 ASP A CA 1
ATOM 1080 C C . ASP A 1 134 ? -3.855 -28.484 -1.834 1 92.94 134 ASP A C 1
ATOM 1082 O O . ASP A 1 134 ? -4.98 -28.625 -2.314 1 92.94 134 ASP A O 1
ATOM 1086 N N . ASN A 1 135 ? -3.25 -27.312 -1.774 1 94.88 135 ASN A N 1
ATOM 1087 C CA . ASN A 1 135 ? -3.908 -26.172 -2.404 1 94.88 135 ASN A CA 1
ATOM 1088 C C . ASN A 1 135 ? -4.199 -26.438 -3.879 1 94.88 135 ASN A C 1
ATOM 1090 O O . ASN A 1 135 ? -3.342 -26.953 -4.602 1 94.88 135 ASN A O 1
ATOM 1094 N N . ALA A 1 136 ? -5.363 -26.141 -4.297 1 94.94 136 ALA A N 1
ATOM 1095 C CA . ALA A 1 136 ? -5.734 -26.297 -5.703 1 94.94 136 ALA A CA 1
ATOM 1096 C C . ALA A 1 136 ? -5.836 -24.953 -6.398 1 94.94 136 ALA A C 1
ATOM 1098 O O . ALA A 1 136 ? -6.289 -23.969 -5.805 1 94.94 136 ALA A O 1
ATOM 1099 N N . VAL A 1 137 ? -5.383 -24.922 -7.59 1 95.62 137 VAL A N 1
ATOM 1100 C CA . VAL A 1 137 ? -5.625 -23.766 -8.445 1 95.62 137 VAL A CA 1
ATOM 1101 C C . VAL A 1 137 ? -6.988 -23.891 -9.125 1 95.62 137 VAL A C 1
ATOM 1103 O O . VAL A 1 137 ? -7.25 -24.875 -9.812 1 95.62 137 VAL A O 1
ATOM 1106 N N . VAL A 1 138 ? -7.812 -22.953 -8.883 1 96.94 138 VAL A N 1
ATOM 1107 C CA . VAL A 1 138 ? -9.18 -23.016 -9.391 1 96.94 138 VAL A CA 1
ATOM 1108 C C . VAL A 1 138 ? -9.383 -21.953 -10.469 1 96.94 138 VAL A C 1
ATOM 1110 O O . VAL A 1 138 ? -10.211 -22.109 -11.367 1 96.94 138 VAL A O 1
ATOM 1113 N N . GLY A 1 139 ? -8.68 -20.828 -10.336 1 96.56 139 GLY A N 1
ATOM 1114 C CA . GLY A 1 139 ? -8.711 -19.797 -11.352 1 96.56 139 GLY A CA 1
ATOM 1115 C C . GLY A 1 139 ? -7.742 -20.047 -12.492 1 96.56 139 GLY A C 1
ATOM 1116 O O . GLY A 1 139 ? -7.512 -21.188 -12.875 1 96.56 139 GLY A O 1
ATOM 1117 N N . ILE A 1 140 ? -7.273 -19.016 -13.117 1 95 140 ILE A N 1
ATOM 1118 C CA . ILE A 1 140 ? -6.32 -19.109 -14.211 1 95 140 ILE A CA 1
ATOM 1119 C C . ILE A 1 140 ? -4.906 -19.266 -13.656 1 95 140 ILE A C 1
ATOM 1121 O O . ILE A 1 140 ? -4.43 -18.422 -12.906 1 95 140 ILE A O 1
ATOM 1125 N N . ALA A 1 141 ? -4.242 -20.25 -14.047 1 93.19 141 ALA A N 1
ATOM 1126 C CA . ALA A 1 141 ? -2.885 -20.5 -13.57 1 93.19 141 ALA A CA 1
ATOM 1127 C C . ALA A 1 141 ? -1.881 -19.562 -14.234 1 93.19 141 ALA A C 1
ATOM 1129 O O . ALA A 1 141 ? -1.9 -19.406 -15.461 1 93.19 141 ALA A O 1
ATOM 1130 N N . MET A 1 142 ? -1.066 -18.984 -13.406 1 87.56 142 MET A N 1
ATOM 1131 C CA . MET A 1 142 ? 0.048 -18.188 -13.93 1 87.56 142 MET A CA 1
ATOM 1132 C C . MET A 1 142 ? 1.312 -19.047 -14.023 1 87.56 142 MET A C 1
ATOM 1134 O O . MET A 1 142 ? 1.456 -20.031 -13.305 1 87.56 142 MET A O 1
ATOM 1138 N N . GLU A 1 143 ? 2.145 -18.578 -14.898 1 78.44 143 GLU A N 1
ATOM 1139 C CA . GLU A 1 143 ? 3.396 -19.312 -15.047 1 78.44 143 GLU A CA 1
ATOM 1140 C C . GLU A 1 143 ? 4.207 -19.297 -13.758 1 78.44 143 GLU A C 1
ATOM 1142 O O . GLU A 1 143 ? 4.25 -18.281 -13.055 1 78.44 143 GLU A O 1
ATOM 1147 N N . ARG A 1 144 ? 4.746 -20.5 -13.531 1 73.56 144 ARG A N 1
ATOM 1148 C CA . ARG A 1 144 ? 5.621 -20.594 -12.367 1 73.56 144 ARG A CA 1
ATOM 1149 C C . ARG A 1 144 ? 6.895 -19.781 -12.57 1 73.56 144 ARG A C 1
ATOM 1151 O O . ARG A 1 144 ? 7.457 -19.75 -13.664 1 73.56 144 ARG A O 1
ATOM 1158 N N . LEU A 1 145 ? 7.211 -19.031 -11.5 1 71.5 145 LEU A N 1
ATOM 1159 C CA . LEU A 1 145 ? 8.453 -18.266 -11.539 1 71.5 145 LEU A CA 1
ATOM 1160 C C . LEU A 1 145 ? 9.664 -19.172 -11.375 1 71.5 145 LEU A C 1
ATOM 1162 O O . LEU A 1 145 ? 9.617 -20.125 -10.602 1 71.5 145 LEU A O 1
ATOM 1166 N N . THR A 1 146 ? 10.57 -18.969 -12.32 1 67.88 146 THR A N 1
ATOM 1167 C CA . THR A 1 146 ? 11.828 -19.672 -12.109 1 67.88 146 THR A CA 1
ATOM 1168 C C . THR A 1 146 ? 12.586 -19.078 -10.922 1 67.88 146 THR A C 1
ATOM 1170 O O . THR A 1 146 ? 12.938 -17.906 -10.93 1 67.88 146 THR A O 1
ATOM 1173 N N . ILE A 1 147 ? 12.578 -19.703 -9.867 1 74.5 147 ILE A N 1
ATOM 1174 C CA . ILE A 1 147 ? 13.375 -19.297 -8.711 1 74.5 147 ILE A CA 1
ATOM 1175 C C . ILE A 1 147 ? 14.672 -20.109 -8.68 1 74.5 147 ILE A C 1
ATOM 1177 O O . ILE A 1 147 ? 14.641 -21.344 -8.617 1 74.5 147 ILE A O 1
ATOM 1181 N N . LEU A 1 148 ? 15.719 -19.312 -8.898 1 69.44 148 LEU A N 1
ATOM 1182 C CA . LEU A 1 148 ? 17.031 -19.938 -9.023 1 69.44 148 LEU A CA 1
ATOM 1183 C C . LEU A 1 148 ? 17.5 -20.469 -7.672 1 69.44 148 LEU A C 1
ATOM 1185 O O . LEU A 1 148 ? 17.25 -19.859 -6.633 1 69.44 148 LEU A O 1
ATOM 1189 N N . LEU A 1 149 ? 17.859 -21.734 -7.621 1 64.06 149 LEU A N 1
ATOM 1190 C CA . LEU A 1 149 ? 18.359 -22.359 -6.41 1 64.06 149 LEU A CA 1
ATOM 1191 C C . LEU A 1 149 ? 19.641 -21.672 -5.926 1 64.06 149 LEU A C 1
ATOM 1193 O O . LEU A 1 149 ? 20.422 -21.172 -6.734 1 64.06 149 LEU A O 1
ATOM 1197 N N . GLU A 1 150 ? 19.656 -21.25 -4.656 1 56.44 150 GLU A N 1
ATOM 1198 C CA . GLU A 1 150 ? 20.891 -20.719 -4.086 1 56.44 150 GLU A CA 1
ATOM 1199 C C . GLU A 1 150 ? 22.094 -21.547 -4.504 1 56.44 150 GLU A C 1
ATOM 1201 O O . GLU A 1 150 ? 22.031 -22.766 -4.574 1 56.44 150 GLU A O 1
ATOM 1206 N N . GLU A 1 151 ? 22.938 -21 -5.316 1 51.62 151 GLU A N 1
ATOM 1207 C CA . GLU A 1 151 ? 24.172 -21.734 -5.555 1 51.62 151 GLU A CA 1
ATOM 1208 C C . GLU A 1 151 ? 24.828 -22.125 -4.238 1 51.62 151 GLU A C 1
ATOM 1210 O O . GLU A 1 151 ? 24.875 -21.344 -3.295 1 51.62 151 GLU A O 1
ATOM 1215 N N . SER A 1 152 ? 24.797 -23.406 -3.889 1 42.75 152 SER A N 1
ATOM 1216 C CA . SER A 1 152 ? 25.672 -23.922 -2.844 1 42.75 152 SER A CA 1
ATOM 1217 C C . SER A 1 152 ? 27.047 -23.297 -2.92 1 42.75 152 SER A C 1
ATOM 1219 O O . SER A 1 152 ? 27.672 -23.266 -3.988 1 42.75 152 SER A O 1
ATOM 1221 N N . ALA A 1 153 ? 27.359 -22.359 -2.049 1 39.53 153 ALA A N 1
ATOM 1222 C CA . ALA A 1 153 ? 28.812 -22.188 -1.937 1 39.53 153 ALA A CA 1
ATOM 1223 C C . ALA A 1 153 ? 29.5 -23.531 -1.649 1 39.53 153 ALA A C 1
ATOM 1225 O O . ALA A 1 153 ? 28.969 -24.344 -0.896 1 39.53 153 ALA A O 1
ATOM 1226 N N . MET B 1 1 ? -14.766 -12.734 7.754 1 77.56 1 MET B N 1
ATOM 1227 C CA . MET B 1 1 ? -13.734 -11.828 7.262 1 77.56 1 MET B CA 1
ATOM 1228 C C . MET B 1 1 ? -12.492 -12.609 6.836 1 77.56 1 MET B C 1
ATOM 1230 O O . MET B 1 1 ? -12.023 -13.484 7.562 1 77.56 1 MET B O 1
ATOM 1234 N N . ASN B 1 2 ? -12.062 -12.609 5.68 1 96 2 ASN B N 1
ATOM 1235 C CA . ASN B 1 2 ? -10.969 -13.391 5.098 1 96 2 ASN B CA 1
ATOM 1236 C C . ASN B 1 2 ? -9.695 -12.555 4.965 1 96 2 ASN B C 1
ATOM 1238 O O . ASN B 1 2 ? -8.656 -12.93 5.504 1 96 2 ASN B O 1
ATOM 1242 N N . ILE B 1 3 ? -9.805 -11.375 4.508 1 97.88 3 ILE B N 1
ATOM 1243 C CA . ILE B 1 3 ? -8.672 -10.461 4.398 1 97.88 3 ILE B CA 1
ATOM 1244 C C . ILE B 1 3 ? -8.383 -9.828 5.754 1 97.88 3 ILE B C 1
ATOM 1246 O O . ILE B 1 3 ? -9.273 -9.211 6.355 1 97.88 3 ILE B O 1
ATOM 1250 N N . VAL B 1 4 ? -7.125 -9.883 6.211 1 97.25 4 VAL B N 1
ATOM 1251 C CA . VAL B 1 4 ? -6.848 -9.484 7.59 1 97.25 4 VAL B CA 1
ATOM 1252 C C . VAL B 1 4 ? -5.984 -8.227 7.602 1 97.25 4 VAL B C 1
ATOM 1254 O O . VAL B 1 4 ? -5.746 -7.641 8.656 1 97.25 4 VAL B O 1
ATOM 1257 N N . GLY B 1 5 ? -5.465 -7.793 6.457 1 97.31 5 GLY B N 1
ATOM 1258 C CA . GLY B 1 5 ? -4.676 -6.574 6.398 1 97.31 5 GLY B CA 1
ATOM 1259 C C . GLY B 1 5 ? -3.816 -6.473 5.152 1 97.31 5 GLY B C 1
ATOM 1260 O O . GLY B 1 5 ? -3.943 -7.293 4.238 1 97.31 5 GLY B O 1
ATOM 1261 N N . LEU B 1 6 ? -2.965 -5.438 5.082 1 97.44 6 LEU B N 1
ATOM 1262 C CA . LEU B 1 6 ? -2.016 -5.227 3.994 1 97.44 6 LEU B CA 1
ATOM 1263 C C . LEU B 1 6 ? -0.784 -6.109 4.168 1 97.44 6 LEU B C 1
ATOM 1265 O O . LEU B 1 6 ? -0.358 -6.371 5.297 1 97.44 6 LEU B O 1
ATOM 1269 N N . ASP B 1 7 ? -0.281 -6.555 3.115 1 97.94 7 ASP B N 1
ATOM 1270 C CA . ASP B 1 7 ? 0.944 -7.344 3.186 1 97.94 7 ASP B CA 1
ATOM 1271 C C . ASP B 1 7 ? 2.139 -6.555 2.656 1 97.94 7 ASP B C 1
ATOM 1273 O O . ASP B 1 7 ? 3.1 -6.305 3.387 1 97.94 7 ASP B O 1
ATOM 1277 N N . HIS B 1 8 ? 2.125 -6.207 1.417 1 97.94 8 HIS B N 1
ATOM 1278 C CA . HIS B 1 8 ? 3.176 -5.41 0.796 1 97.94 8 HIS B CA 1
ATOM 1279 C C . HIS B 1 8 ? 2.65 -4.66 -0.425 1 97.94 8 HIS B C 1
ATOM 1281 O O . HIS B 1 8 ? 1.484 -4.812 -0.797 1 97.94 8 HIS B O 1
ATOM 1287 N N . PHE B 1 9 ? 3.434 -3.801 -0.943 1 95.38 9 PHE B N 1
ATOM 1288 C CA . PHE B 1 9 ? 3.213 -3.307 -2.299 1 95.38 9 PHE B CA 1
ATOM 1289 C C . PHE B 1 9 ? 4.48 -3.443 -3.135 1 95.38 9 PHE B C 1
ATOM 1291 O O . PHE B 1 9 ? 5.574 -3.605 -2.592 1 95.38 9 PHE B O 1
ATOM 1298 N N . THR B 1 10 ? 4.27 -3.426 -4.434 1 93.62 10 THR B N 1
ATOM 1299 C CA . THR B 1 10 ? 5.387 -3.576 -5.359 1 93.62 10 THR B CA 1
ATOM 1300 C C . THR B 1 10 ? 5.488 -2.365 -6.285 1 93.62 10 THR B C 1
ATOM 1302 O O . THR B 1 10 ? 4.477 -1.883 -6.797 1 93.62 10 THR B O 1
ATOM 1305 N N . ILE B 1 11 ? 6.668 -1.877 -6.438 1 92.12 11 ILE B N 1
ATOM 1306 C CA . ILE B 1 11 ? 6.973 -0.811 -7.387 1 92.12 11 ILE B CA 1
ATOM 1307 C C . ILE B 1 11 ? 7.867 -1.349 -8.5 1 92.12 11 ILE B C 1
ATOM 1309 O O . ILE B 1 11 ? 8.906 -1.962 -8.227 1 92.12 11 ILE B O 1
ATOM 1313 N N . ARG B 1 12 ? 7.391 -1.23 -9.656 1 89.38 12 ARG B N 1
ATOM 1314 C CA . ARG B 1 12 ? 8.195 -1.463 -10.852 1 89.38 12 ARG B CA 1
ATOM 1315 C C . ARG B 1 12 ? 8.844 -0.171 -11.336 1 89.38 12 ARG B C 1
ATOM 1317 O O . ARG B 1 12 ? 8.156 0.822 -11.586 1 89.38 12 ARG B O 1
ATOM 1324 N N . THR B 1 13 ? 10.18 -0.173 -11.445 1 90.38 13 THR B N 1
ATOM 1325 C CA . THR B 1 13 ? 10.844 1.105 -11.68 1 90.38 13 THR B CA 1
ATOM 1326 C C . THR B 1 13 ? 12.039 0.931 -12.609 1 90.38 13 THR B C 1
ATOM 1328 O O . THR B 1 13 ? 12.734 -0.085 -12.555 1 90.38 13 THR B O 1
ATOM 1331 N N . PRO B 1 14 ? 12.352 1.963 -13.453 1 88.56 14 PRO B N 1
ATOM 1332 C CA . PRO B 1 14 ? 13.578 1.959 -14.258 1 88.56 14 PRO B CA 1
ATOM 1333 C C . PRO B 1 14 ? 14.789 2.479 -13.492 1 88.56 14 PRO B C 1
ATOM 1335 O O . PRO B 1 14 ? 15.914 2.414 -13.992 1 88.56 14 PRO B O 1
ATOM 1338 N N . ILE B 1 15 ? 14.625 3.016 -12.336 1 93.5 15 ILE B N 1
ATOM 1339 C CA . ILE B 1 15 ? 15.703 3.604 -11.547 1 93.5 15 ILE B CA 1
ATOM 1340 C C . ILE B 1 15 ? 15.812 2.869 -10.211 1 93.5 15 ILE B C 1
ATOM 1342 O O . ILE B 1 15 ? 15.812 3.496 -9.148 1 93.5 15 ILE B O 1
ATOM 1346 N N . LEU B 1 16 ? 16.047 1.555 -10.281 1 94.75 16 LEU B N 1
ATOM 1347 C CA . LEU B 1 16 ? 16 0.638 -9.141 1 94.75 16 LEU B CA 1
ATOM 1348 C C . LEU B 1 16 ? 16.969 1.075 -8.055 1 94.75 16 LEU B C 1
ATOM 1350 O O . LEU B 1 16 ? 16.594 1.177 -6.883 1 94.75 16 LEU B O 1
ATOM 1354 N N . ALA B 1 17 ? 18.203 1.382 -8.391 1 97.5 17 ALA B N 1
ATOM 1355 C CA . ALA B 1 17 ? 19.219 1.729 -7.406 1 97.5 17 ALA B CA 1
ATOM 1356 C C . ALA B 1 17 ? 18.828 2.984 -6.629 1 97.5 17 ALA B C 1
ATOM 1358 O O . ALA B 1 17 ? 18.953 3.027 -5.402 1 97.5 17 ALA B O 1
ATOM 1359 N N . GLU B 1 18 ? 18.391 3.977 -7.336 1 97.56 18 GLU B N 1
ATOM 1360 C CA . GLU B 1 18 ? 17.953 5.219 -6.707 1 97.56 18 GLU B CA 1
ATOM 1361 C C . GLU B 1 18 ? 16.75 4.988 -5.797 1 97.56 18 GLU B C 1
ATOM 1363 O O . GLU B 1 18 ? 16.641 5.59 -4.723 1 97.56 18 GLU B O 1
ATOM 1368 N N . THR B 1 19 ? 15.828 4.145 -6.254 1 96.69 19 THR B N 1
ATOM 1369 C CA . THR B 1 19 ? 14.617 3.865 -5.488 1 96.69 19 THR B CA 1
ATOM 1370 C C . THR B 1 19 ? 14.953 3.137 -4.191 1 96.69 19 THR B C 1
ATOM 1372 O O . THR B 1 19 ? 14.445 3.494 -3.125 1 96.69 19 THR B O 1
ATOM 1375 N N . VAL B 1 20 ? 15.797 2.154 -4.281 1 98.06 20 VAL B N 1
ATOM 1376 C CA . VAL B 1 20 ? 16.219 1.42 -3.098 1 98.06 20 VAL B CA 1
ATOM 1377 C C . VAL B 1 20 ? 16.875 2.379 -2.102 1 98.06 20 VAL B C 1
ATOM 1379 O O . VAL B 1 20 ? 16.562 2.35 -0.908 1 98.06 20 VAL B O 1
ATOM 1382 N N . GLN B 1 21 ? 17.734 3.182 -2.613 1 98 21 GLN B N 1
ATOM 1383 C CA . GLN B 1 21 ? 18.438 4.137 -1.765 1 98 21 GLN B CA 1
ATOM 1384 C C . GLN B 1 21 ? 17.469 5.07 -1.058 1 98 21 GLN B C 1
ATOM 1386 O O . GLN B 1 21 ? 17.625 5.367 0.129 1 98 21 GLN B O 1
ATOM 1391 N N . PHE B 1 22 ? 16.547 5.492 -1.716 1 97.94 22 PHE B N 1
ATOM 1392 C CA . PHE B 1 22 ? 15.547 6.391 -1.143 1 97.94 22 PHE B CA 1
ATOM 1393 C C . PHE B 1 22 ? 14.859 5.746 0.05 1 97.94 22 PHE B C 1
ATOM 1395 O O . PHE B 1 22 ? 14.836 6.312 1.145 1 97.94 22 PHE B O 1
ATOM 1402 N N . TYR B 1 23 ? 14.336 4.641 -0.141 1 98.25 23 TYR B N 1
ATOM 1403 C CA . TYR B 1 23 ? 13.531 4.023 0.905 1 98.25 23 TYR B CA 1
ATOM 1404 C C . TYR B 1 23 ? 14.398 3.551 2.061 1 98.25 23 TYR B C 1
ATOM 1406 O O . TYR B 1 23 ? 13.961 3.529 3.213 1 98.25 23 TYR B O 1
ATOM 1414 N N . GLN B 1 24 ? 15.633 3.184 1.773 1 97.94 24 GLN B N 1
ATOM 1415 C CA . GLN B 1 24 ? 16.547 2.781 2.844 1 97.94 24 GLN B CA 1
ATOM 1416 C C . GLN B 1 24 ? 17.016 3.986 3.652 1 97.94 24 GLN B C 1
ATOM 1418 O O . GLN B 1 24 ? 16.953 3.973 4.883 1 97.94 24 GLN B O 1
ATOM 1423 N N . VAL B 1 25 ? 17.422 5 2.951 1 97.75 25 VAL B N 1
ATOM 1424 C CA . VAL B 1 25 ? 18.062 6.137 3.609 1 97.75 25 VAL B CA 1
ATOM 1425 C C . VAL B 1 25 ? 16.984 7.062 4.184 1 97.75 25 VAL B C 1
ATOM 1427 O O . VAL B 1 25 ? 17.094 7.496 5.336 1 97.75 25 VAL B O 1
ATOM 1430 N N . ILE B 1 26 ? 15.984 7.344 3.416 1 97.38 26 ILE B N 1
ATOM 1431 C CA . ILE B 1 26 ? 15.016 8.359 3.824 1 97.38 26 ILE B CA 1
ATOM 1432 C C . ILE B 1 26 ? 14 7.738 4.777 1 97.38 26 ILE B C 1
ATOM 1434 O O . ILE B 1 26 ? 13.703 8.305 5.832 1 97.38 26 ILE B O 1
ATOM 1438 N N . LEU B 1 27 ? 13.461 6.582 4.469 1 97.5 27 LEU B N 1
ATOM 1439 C CA . LEU B 1 27 ? 12.422 5.992 5.309 1 97.5 27 LEU B CA 1
ATOM 1440 C C . LEU B 1 27 ? 13.039 5.094 6.379 1 97.5 27 LEU B C 1
ATOM 1442 O O . LEU B 1 27 ? 12.367 4.746 7.359 1 97.5 27 LEU B O 1
ATOM 1446 N N . GLY B 1 28 ? 14.219 4.609 6.102 1 97.38 28 GLY B N 1
ATOM 1447 C CA . GLY B 1 28 ? 14.883 3.764 7.078 1 97.38 28 GLY B CA 1
ATOM 1448 C C . GLY B 1 28 ? 14.5 2.301 6.961 1 97.38 28 GLY B C 1
ATOM 1449 O O . GLY B 1 28 ? 14.656 1.532 7.91 1 97.38 28 GLY B O 1
ATOM 1450 N N . LEU B 1 29 ? 13.945 1.884 5.863 1 98 29 LEU B N 1
ATOM 1451 C CA . LEU B 1 29 ? 13.688 0.462 5.656 1 98 29 LEU B CA 1
ATOM 1452 C C . LEU B 1 29 ? 14.992 -0.3 5.445 1 98 29 LEU B C 1
ATOM 1454 O O . LEU B 1 29 ? 16 0.287 5.051 1 98 29 LEU B O 1
ATOM 1458 N N . THR B 1 30 ? 14.906 -1.575 5.707 1 97.88 30 THR B N 1
ATOM 1459 C CA . THR B 1 30 ? 16.109 -2.387 5.578 1 97.88 30 THR B CA 1
ATOM 1460 C C . THR B 1 30 ? 15.969 -3.393 4.441 1 97.88 30 THR B C 1
ATOM 1462 O O . THR B 1 30 ? 14.898 -3.967 4.246 1 97.88 30 THR B O 1
ATOM 1465 N N . GLN B 1 31 ? 17.047 -3.529 3.693 1 97.06 31 GLN B N 1
ATOM 1466 C CA . GLN B 1 31 ? 17.062 -4.594 2.699 1 97.06 31 GLN B CA 1
ATOM 1467 C C . GLN B 1 31 ? 17.188 -5.965 3.359 1 97.06 31 GLN B C 1
ATOM 1469 O O . GLN B 1 31 ? 17.953 -6.133 4.312 1 97.06 31 GLN B O 1
ATOM 1474 N N . GLY B 1 32 ? 16.453 -6.926 2.836 1 96.88 32 GLY B N 1
ATOM 1475 C CA . GLY B 1 32 ? 16.5 -8.266 3.406 1 96.88 32 GLY B CA 1
ATOM 1476 C C . GLY B 1 32 ? 16.406 -9.359 2.365 1 96.88 32 GLY B C 1
ATOM 1477 O O . GLY B 1 32 ? 16.594 -9.109 1.174 1 96.88 32 GLY B O 1
ATOM 1478 N N . TRP B 1 33 ? 16.156 -10.57 2.93 1 95.69 33 TRP B N 1
ATOM 1479 C CA . TRP B 1 33 ? 16.125 -11.758 2.086 1 95.69 33 TRP B CA 1
ATOM 1480 C C . TRP B 1 33 ? 15 -11.664 1.059 1 95.69 33 TRP B C 1
ATOM 1482 O O . TRP B 1 33 ? 13.891 -11.211 1.378 1 95.69 33 TRP B O 1
ATOM 1492 N N . ARG B 1 34 ? 15.266 -12.039 -0.08 1 94.12 34 ARG B N 1
ATOM 1493 C CA . ARG B 1 34 ? 14.383 -12.156 -1.234 1 94.12 34 ARG B CA 1
ATOM 1494 C C . ARG B 1 34 ? 14.672 -13.43 -2.021 1 94.12 34 ARG B C 1
ATOM 1496 O O . ARG B 1 34 ? 15.828 -13.773 -2.244 1 94.12 34 ARG B O 1
ATOM 1503 N N . PRO B 1 35 ? 13.578 -14.133 -2.436 1 89.31 35 PRO B N 1
ATOM 1504 C CA . PRO B 1 35 ? 13.867 -15.273 -3.307 1 89.31 35 PRO B CA 1
ATOM 1505 C C . PRO B 1 35 ? 14.688 -14.891 -4.535 1 89.31 35 PRO B C 1
ATOM 1507 O O . PRO B 1 35 ? 14.633 -13.742 -4.98 1 89.31 35 PRO B O 1
ATOM 1510 N N . ARG B 1 36 ? 15.352 -15.828 -5.055 1 87.69 36 ARG B N 1
ATOM 1511 C CA . ARG B 1 36 ? 16.188 -15.578 -6.219 1 87.69 36 ARG B CA 1
ATOM 1512 C C . ARG B 1 36 ? 15.367 -15.586 -7.504 1 87.69 36 ARG B C 1
ATOM 1514 O O . ARG B 1 36 ? 15.531 -16.469 -8.344 1 87.69 36 ARG B O 1
ATOM 1521 N N . PHE B 1 37 ? 14.727 -14.57 -7.66 1 85.69 37 PHE B N 1
ATOM 1522 C CA . PHE B 1 37 ? 13.953 -14.438 -8.891 1 85.69 37 PHE B CA 1
ATOM 1523 C C . PHE B 1 37 ? 14.859 -14.156 -10.078 1 85.69 37 PHE B C 1
ATOM 1525 O O . PHE B 1 37 ? 16 -13.711 -9.906 1 85.69 37 PHE B O 1
ATOM 1532 N N . GLY B 1 38 ? 14.461 -14.422 -11.211 1 81.94 38 GLY B N 1
ATOM 1533 C CA . GLY B 1 38 ? 15.266 -14.258 -12.414 1 81.94 38 GLY B CA 1
ATOM 1534 C C . GLY B 1 38 ? 15.289 -12.828 -12.922 1 81.94 38 GLY B C 1
ATOM 1535 O O . GLY B 1 38 ? 15.477 -12.594 -14.117 1 81.94 38 GLY B O 1
ATOM 1536 N N . PHE B 1 39 ? 14.906 -11.914 -12.141 1 84.81 39 PHE B N 1
ATOM 1537 C CA . PHE B 1 39 ? 14.945 -10.5 -12.492 1 84.81 39 PHE B CA 1
ATOM 1538 C C . PHE B 1 39 ? 15.438 -9.656 -11.32 1 84.81 39 PHE B C 1
ATOM 1540 O O . PHE B 1 39 ? 15.234 -10.023 -10.164 1 84.81 39 PHE B O 1
ATOM 1547 N N . PRO B 1 40 ? 16.109 -8.594 -11.609 1 90.81 40 PRO B N 1
ATOM 1548 C CA . PRO B 1 40 ? 16.656 -7.758 -10.539 1 90.81 40 PRO B CA 1
ATOM 1549 C C . PRO B 1 40 ? 15.562 -7.141 -9.656 1 90.81 40 PRO B C 1
ATOM 1551 O O . PRO B 1 40 ? 14.484 -6.797 -10.148 1 90.81 40 PRO B O 1
ATOM 1554 N N . GLY B 1 41 ? 15.898 -7.062 -8.406 1 94.38 41 GLY B N 1
ATOM 1555 C CA . GLY B 1 41 ? 14.984 -6.449 -7.453 1 94.38 41 GLY B CA 1
ATOM 1556 C C . GLY B 1 41 ? 15.469 -6.547 -6.016 1 94.38 41 GLY B C 1
ATOM 1557 O O . GLY B 1 41 ? 16.531 -7.121 -5.75 1 94.38 41 GLY B O 1
ATOM 1558 N N . HIS B 1 42 ? 14.703 -5.895 -5.121 1 97.5 42 HIS B N 1
ATOM 1559 C CA . HIS B 1 42 ? 14.969 -5.902 -3.686 1 97.5 42 HIS B CA 1
ATOM 1560 C C . HIS B 1 42 ? 13.672 -5.965 -2.885 1 97.5 42 HIS B C 1
ATOM 1562 O O . HIS B 1 42 ? 12.656 -5.391 -3.289 1 97.5 42 HIS B O 1
ATOM 1568 N N . TRP B 1 43 ? 13.758 -6.695 -1.846 1 98.12 43 TRP B N 1
ATOM 1569 C CA . TRP B 1 43 ? 12.703 -6.605 -0.844 1 98.12 43 TRP B CA 1
ATOM 1570 C C . TRP B 1 43 ? 13.148 -5.758 0.343 1 98.12 43 TRP B C 1
ATOM 1572 O O . TRP B 1 43 ? 14.234 -5.957 0.884 1 98.12 43 TRP B O 1
ATOM 1582 N N . LEU B 1 44 ? 12.359 -4.801 0.708 1 98.5 44 LEU B N 1
ATOM 1583 C CA . LEU B 1 44 ? 12.648 -3.922 1.837 1 98.5 44 LEU B CA 1
ATOM 1584 C C . LEU B 1 44 ? 11.734 -4.234 3.016 1 98.5 44 LEU B C 1
ATOM 1586 O O . LEU B 1 44 ? 10.539 -4.496 2.828 1 98.5 44 LEU B O 1
ATOM 1590 N N . TYR B 1 45 ? 12.32 -4.168 4.195 1 98.44 45 TYR B N 1
ATOM 1591 C CA . TYR B 1 45 ? 11.695 -4.695 5.402 1 98.44 45 TYR B CA 1
ATOM 1592 C C . TYR B 1 45 ? 11.453 -3.59 6.422 1 98.44 45 TYR B C 1
ATOM 1594 O O . TYR B 1 45 ? 12.273 -2.676 6.562 1 98.44 45 TYR B O 1
ATOM 1602 N N . ALA B 1 46 ? 10.359 -3.65 7.117 1 97.5 46 ALA B N 1
ATOM 1603 C CA . ALA B 1 46 ? 10.086 -3.012 8.398 1 97.5 46 ALA B CA 1
ATOM 1604 C C . ALA B 1 46 ? 9.773 -4.051 9.477 1 97.5 46 ALA B C 1
ATOM 1606 O O . ALA B 1 46 ? 8.961 -4.953 9.258 1 97.5 46 ALA B O 1
ATOM 1607 N N . GLU B 1 47 ? 10.359 -4.031 10.664 1 94 47 GLU B N 1
ATOM 1608 C CA . GLU B 1 47 ? 10.18 -4.988 11.758 1 94 47 GLU B CA 1
ATOM 1609 C C . GLU B 1 47 ? 10.203 -6.422 11.242 1 94 47 GLU B C 1
ATOM 1611 O O . GLU B 1 47 ? 9.305 -7.211 11.531 1 94 47 GLU B O 1
ATOM 1616 N N . GLU B 1 48 ? 11.039 -6.828 10.469 1 93.62 48 GLU B N 1
ATOM 1617 C CA . GLU B 1 48 ? 11.344 -8.172 10 1 93.62 48 GLU B CA 1
ATOM 1618 C C . GLU B 1 48 ? 10.336 -8.625 8.938 1 93.62 48 GLU B C 1
ATOM 1620 O O . GLU B 1 48 ? 10.273 -9.812 8.602 1 93.62 48 GLU B O 1
ATOM 1625 N N . LYS B 1 49 ? 9.469 -7.75 8.469 1 96.38 49 LYS B N 1
ATOM 1626 C CA . LYS B 1 49 ? 8.508 -8.086 7.43 1 96.38 49 LYS B CA 1
ATOM 1627 C C . LYS B 1 49 ? 8.836 -7.371 6.121 1 96.38 49 LYS B C 1
ATOM 1629 O O . LYS B 1 49 ? 9.125 -6.172 6.117 1 96.38 49 LYS B O 1
ATOM 1634 N N . PRO B 1 50 ? 8.844 -8.102 5.051 1 97.88 50 PRO B N 1
ATOM 1635 C CA . PRO B 1 50 ? 9.039 -7.438 3.758 1 97.88 50 PRO B CA 1
ATOM 1636 C C . PRO B 1 50 ? 7.801 -6.68 3.289 1 97.88 50 PRO B C 1
ATOM 1638 O O . PRO B 1 50 ? 6.871 -7.285 2.746 1 97.88 50 PRO B O 1
ATOM 1641 N N . ILE B 1 51 ? 7.801 -5.395 3.352 1 98 51 ILE B N 1
ATOM 1642 C CA . ILE B 1 51 ? 6.578 -4.629 3.131 1 98 51 ILE B CA 1
ATOM 1643 C C . ILE B 1 51 ? 6.652 -3.918 1.782 1 98 51 ILE B C 1
ATOM 1645 O O . ILE B 1 51 ? 5.648 -3.391 1.296 1 98 51 ILE B O 1
ATOM 1649 N N . LEU B 1 52 ? 7.801 -3.867 1.198 1 98.25 52 LEU B N 1
ATOM 1650 C CA . LEU B 1 52 ? 7.988 -3.211 -0.091 1 98.25 52 LEU B CA 1
ATOM 1651 C C . LEU B 1 52 ? 8.859 -4.059 -1.011 1 98.25 52 LEU B C 1
ATOM 1653 O O . LEU B 1 52 ? 9.984 -4.41 -0.655 1 98.25 52 LEU B O 1
ATOM 1657 N N . HIS B 1 53 ? 8.289 -4.418 -2.164 1 97 53 HIS B N 1
ATOM 1658 C CA . HIS B 1 53 ? 9.031 -5.09 -3.225 1 97 53 HIS B CA 1
ATOM 1659 C C . HIS B 1 53 ? 9.367 -4.129 -4.359 1 97 53 HIS B C 1
ATOM 1661 O O . HIS B 1 53 ? 8.484 -3.439 -4.875 1 97 53 HIS B O 1
ATOM 1667 N N . LEU B 1 54 ? 10.633 -4.082 -4.664 1 96.06 54 LEU B N 1
ATOM 1668 C CA . LEU B 1 54 ? 11.102 -3.279 -5.785 1 96.06 54 LEU B CA 1
ATOM 1669 C C . LEU B 1 54 ? 11.641 -4.168 -6.906 1 96.06 54 LEU B C 1
ATOM 1671 O O . LEU B 1 54 ? 12.438 -5.07 -6.656 1 96.06 54 LEU B O 1
ATOM 1675 N N . VAL B 1 55 ? 11.141 -3.906 -8.086 1 91.75 55 VAL B N 1
ATOM 1676 C CA . VAL B 1 55 ? 11.594 -4.688 -9.234 1 91.75 55 VAL B CA 1
ATOM 1677 C C . VAL B 1 55 ? 11.953 -3.754 -10.391 1 91.75 55 VAL B C 1
ATOM 1679 O O . VAL B 1 55 ? 11.398 -2.658 -10.5 1 91.75 55 VAL B O 1
ATOM 1682 N N . GLU B 1 56 ? 12.852 -4.215 -11.18 1 89.38 56 GLU B N 1
ATOM 1683 C CA . GLU B 1 56 ? 13.352 -3.387 -12.281 1 89.38 56 GLU B CA 1
ATOM 1684 C C . GLU B 1 56 ? 12.594 -3.678 -13.57 1 89.38 56 GLU B C 1
ATOM 1686 O O . GLU B 1 56 ? 12.398 -4.84 -13.93 1 89.38 56 GLU B O 1
ATOM 1691 N N . VAL B 1 57 ? 12.258 -2.533 -14.234 1 82.69 57 VAL B N 1
ATOM 1692 C CA . VAL B 1 57 ? 11.578 -2.678 -15.516 1 82.69 57 VAL B CA 1
ATOM 1693 C C . VAL B 1 57 ? 12.516 -3.311 -16.531 1 82.69 57 VAL B C 1
ATOM 1695 O O . VAL B 1 57 ? 13.734 -3.107 -16.484 1 82.69 57 VAL B O 1
ATOM 1698 N N . GLY B 1 58 ? 11.938 -3.965 -17.578 1 74.38 58 GLY B N 1
ATOM 1699 C CA . GLY B 1 58 ? 12.711 -4.305 -18.766 1 74.38 58 GLY B CA 1
ATOM 1700 C C . GLY B 1 58 ? 13.086 -5.77 -18.844 1 74.38 58 GLY B C 1
ATOM 1701 O O . GLY B 1 58 ? 13.781 -6.195 -19.766 1 74.38 58 GLY B O 1
ATOM 1702 N N . SER B 1 59 ? 12.633 -6.508 -17.844 1 70.75 59 SER B N 1
ATOM 1703 C CA . SER B 1 59 ? 12.977 -7.922 -17.922 1 70.75 59 SER B CA 1
ATOM 1704 C C . SER B 1 59 ? 11.797 -8.758 -18.406 1 70.75 59 SER B C 1
ATOM 1706 O O . SER B 1 59 ? 10.656 -8.531 -18 1 70.75 59 SER B O 1
ATOM 1708 N N . ARG B 1 60 ? 12.141 -9.57 -19.375 1 69.25 60 ARG B N 1
ATOM 1709 C CA . ARG B 1 60 ? 11.133 -10.516 -19.828 1 69.25 60 ARG B CA 1
ATOM 1710 C C . ARG B 1 60 ? 10.617 -11.375 -18.688 1 69.25 60 ARG B C 1
ATOM 1712 O O . ARG B 1 60 ? 9.422 -11.688 -18.625 1 69.25 60 ARG B O 1
ATOM 1719 N N . ALA B 1 61 ? 11.516 -11.75 -17.906 1 70.25 61 ALA B N 1
ATOM 1720 C CA . ALA B 1 61 ? 11.148 -12.586 -16.766 1 70.25 61 ALA B CA 1
ATOM 1721 C C . ALA B 1 61 ? 10.164 -11.859 -15.844 1 70.25 61 ALA B C 1
ATOM 1723 O O . ALA B 1 61 ? 9.25 -12.477 -15.297 1 70.25 61 ALA B O 1
ATOM 1724 N N . LEU B 1 62 ? 10.336 -10.609 -15.719 1 73.94 62 LEU B N 1
ATOM 1725 C CA . LEU B 1 62 ? 9.43 -9.812 -14.906 1 73.94 62 LEU B CA 1
ATOM 1726 C C . LEU B 1 62 ? 8.047 -9.742 -15.547 1 73.94 62 LEU B C 1
ATOM 1728 O O . LEU B 1 62 ? 7.031 -9.883 -14.859 1 73.94 62 LEU B O 1
ATOM 1732 N N . ASP B 1 63 ? 8.102 -9.578 -16.812 1 72.56 63 ASP B N 1
ATOM 1733 C CA . ASP B 1 63 ? 6.836 -9.492 -17.531 1 72.56 63 ASP B CA 1
ATOM 1734 C C . ASP B 1 63 ? 6.059 -10.805 -17.438 1 72.56 63 ASP B C 1
ATOM 1736 O O . ASP B 1 63 ? 4.828 -10.797 -17.359 1 72.56 63 ASP B O 1
ATOM 1740 N N . ALA B 1 64 ? 6.812 -11.859 -17.516 1 66.94 64 ALA B N 1
ATOM 1741 C CA . ALA B 1 64 ? 6.184 -13.164 -17.359 1 66.94 64 ALA B CA 1
ATOM 1742 C C . ALA B 1 64 ? 5.566 -13.32 -15.969 1 66.94 64 ALA B C 1
ATOM 1744 O O . ALA B 1 64 ? 4.543 -13.984 -15.805 1 66.94 64 ALA B O 1
ATOM 1745 N N . TYR B 1 65 ? 6.195 -12.672 -15.031 1 67.31 65 TYR B N 1
ATOM 1746 C CA . TYR B 1 65 ? 5.773 -12.766 -13.633 1 67.31 65 TYR B CA 1
ATOM 1747 C C . TYR B 1 65 ? 4.605 -11.828 -13.359 1 67.31 65 TYR B C 1
ATOM 1749 O O . TYR B 1 65 ? 3.598 -12.234 -12.773 1 67.31 65 TYR B O 1
ATOM 1757 N N . LEU B 1 66 ? 4.711 -10.617 -13.805 1 69.94 66 LEU B N 1
ATOM 1758 C CA . LEU B 1 66 ? 3.756 -9.609 -13.359 1 69.94 66 LEU B CA 1
ATOM 1759 C C . LEU B 1 66 ? 2.881 -9.141 -14.523 1 69.94 66 LEU B C 1
ATOM 1761 O O . LEU B 1 66 ? 1.956 -8.352 -14.328 1 69.94 66 LEU B O 1
ATOM 1765 N N . GLY B 1 67 ? 3.02 -9.766 -15.633 1 66.81 67 GLY B N 1
ATOM 1766 C CA . GLY B 1 67 ? 2.301 -9.281 -16.797 1 66.81 67 GLY B CA 1
ATOM 1767 C C . GLY B 1 67 ? 3.002 -8.133 -17.5 1 66.81 67 GLY B C 1
ATOM 1768 O O . GLY B 1 67 ? 3.764 -7.391 -16.875 1 66.81 67 GLY B O 1
ATOM 1769 N N . GLU B 1 68 ? 2.797 -8.242 -18.844 1 57.03 68 GLU B N 1
ATOM 1770 C CA . GLU B 1 68 ? 3.348 -7.156 -19.641 1 57.03 68 GLU B CA 1
ATOM 1771 C C . GLU B 1 68 ? 2.686 -5.824 -19.297 1 57.03 68 GLU B C 1
ATOM 1773 O O . GLU B 1 68 ? 1.48 -5.773 -19.047 1 57.03 68 GLU B O 1
ATOM 1778 N N . SER B 1 69 ? 3.328 -5.051 -18.562 1 56.34 69 SER B N 1
ATOM 1779 C CA . SER B 1 69 ? 2.723 -3.738 -18.344 1 56.34 69 SER B CA 1
ATOM 1780 C C . SER B 1 69 ? 3.184 -2.744 -19.406 1 56.34 69 SER B C 1
ATOM 1782 O O . SER B 1 69 ? 4.383 -2.621 -19.672 1 56.34 69 SER B O 1
ATOM 1784 N N . ASN B 1 70 ? 2.352 -2.646 -20.391 1 50.72 70 ASN B N 1
ATOM 1785 C CA . ASN B 1 70 ? 2.703 -1.603 -21.344 1 50.72 70 ASN B CA 1
ATOM 1786 C C . ASN B 1 70 ? 3.16 -0.329 -20.641 1 50.72 70 ASN B C 1
ATOM 1788 O O . ASN B 1 70 ? 3.799 0.529 -21.25 1 50.72 70 ASN B O 1
ATOM 1792 N N . ALA B 1 71 ? 2.588 -0.143 -19.453 1 50.66 71 ALA B N 1
ATOM 1793 C CA . ALA B 1 71 ? 3.012 1.118 -18.844 1 50.66 71 ALA B CA 1
ATOM 1794 C C . ALA B 1 71 ? 4.27 0.928 -18 1 50.66 71 ALA B C 1
ATOM 1796 O O . ALA B 1 71 ? 4.383 -0.047 -17.25 1 50.66 71 ALA B O 1
ATOM 1797 N N . LEU B 1 72 ? 5.348 1.502 -18.375 1 48.78 72 LEU B N 1
ATOM 1798 C CA . LEU B 1 72 ? 6.664 1.492 -17.734 1 48.78 72 LEU B CA 1
ATOM 1799 C C . LEU B 1 72 ? 6.539 1.384 -16.219 1 48.78 72 LEU B C 1
ATOM 1801 O O . LEU B 1 72 ? 7.43 0.85 -15.562 1 48.78 72 LEU B O 1
ATOM 1805 N N . PHE B 1 73 ? 5.371 1.845 -15.734 1 50.22 73 PHE B N 1
ATOM 1806 C CA . PHE B 1 73 ? 5.402 2.066 -14.297 1 50.22 73 PHE B CA 1
ATOM 1807 C C . PHE B 1 73 ? 4.367 1.199 -13.586 1 50.22 73 PHE B C 1
ATOM 1809 O O . PHE B 1 73 ? 4.23 1.261 -12.367 1 50.22 73 PHE B O 1
ATOM 1816 N N . GLY B 1 74 ? 3.793 0.215 -14.328 1 52.5 74 GLY B N 1
ATOM 1817 C CA . GLY B 1 74 ? 2.896 -0.675 -13.609 1 52.5 74 GLY B CA 1
ATOM 1818 C C . GLY B 1 74 ? 1.432 -0.404 -13.898 1 52.5 74 GLY B C 1
ATOM 1819 O O . GLY B 1 74 ? 1.098 0.254 -14.883 1 52.5 74 GLY B O 1
ATOM 1820 N N . SER B 1 75 ? 0.498 -1.005 -13.094 1 55.03 75 SER B N 1
ATOM 1821 C CA . SER B 1 75 ? -0.915 -1.154 -13.422 1 55.03 75 SER B CA 1
ATOM 1822 C C . SER B 1 75 ? -1.688 0.128 -13.141 1 55.03 75 SER B C 1
ATOM 1824 O O . SER B 1 75 ? -2.377 0.653 -14.016 1 55.03 75 SER B O 1
ATOM 1826 N N . GLY B 1 76 ? -1.729 0.533 -11.922 1 66.31 76 GLY B N 1
ATOM 1827 C CA . GLY B 1 76 ? -2.633 1.635 -11.633 1 66.31 76 GLY B CA 1
ATOM 1828 C C . GLY B 1 76 ? -2.035 2.664 -10.695 1 66.31 76 GLY B C 1
ATOM 1829 O O . GLY B 1 76 ? -1.043 2.393 -10.016 1 66.31 76 GLY B O 1
ATOM 1830 N N . ARG B 1 77 ? -2.656 3.801 -10.734 1 76.56 77 ARG B N 1
ATOM 1831 C CA . ARG B 1 77 ? -2.178 4.941 -9.969 1 76.56 77 ARG B CA 1
ATOM 1832 C C . ARG B 1 77 ? -2.795 4.961 -8.57 1 76.56 77 ARG B C 1
ATOM 1834 O O . ARG B 1 77 ? -3.984 4.68 -8.414 1 76.56 77 ARG B O 1
ATOM 1841 N N . VAL B 1 78 ? -1.938 5.078 -7.613 1 81.75 78 VAL B N 1
ATOM 1842 C CA . VAL B 1 78 ? -2.381 5.355 -6.25 1 81.75 78 VAL B CA 1
ATOM 1843 C C . VAL B 1 78 ? -2.133 6.824 -5.918 1 81.75 78 VAL B C 1
ATOM 1845 O O . VAL B 1 78 ? -1.293 7.477 -6.543 1 81.75 78 VAL B O 1
ATOM 1848 N N . ASP B 1 79 ? -2.973 7.336 -4.988 1 83.62 79 ASP B N 1
ATOM 1849 C CA . ASP B 1 79 ? -2.68 8.688 -4.516 1 83.62 79 ASP B CA 1
ATOM 1850 C C . ASP B 1 79 ? -1.435 8.703 -3.633 1 83.62 79 ASP B C 1
ATOM 1852 O O . ASP B 1 79 ? -0.503 9.477 -3.879 1 83.62 79 ASP B O 1
ATOM 1856 N N . HIS B 1 80 ? -1.492 7.879 -2.639 1 90.31 80 HIS B N 1
ATOM 1857 C CA . HIS B 1 80 ? -0.288 7.773 -1.822 1 90.31 80 HIS B CA 1
ATOM 1858 C C . HIS B 1 80 ? -0.242 6.441 -1.079 1 90.31 80 HIS B C 1
ATOM 1860 O O . HIS B 1 80 ? -1.263 5.762 -0.95 1 90.31 80 HIS B O 1
ATOM 1866 N N . LEU B 1 81 ? 0.992 6.113 -0.634 1 94.56 81 LEU B N 1
ATOM 1867 C CA . LEU B 1 81 ? 1.297 4.984 0.237 1 94.56 81 LEU B CA 1
ATOM 1868 C C . LEU B 1 81 ? 1.65 5.461 1.642 1 94.56 81 LEU B C 1
ATOM 1870 O O . LEU B 1 81 ? 2.449 6.387 1.806 1 94.56 81 LEU B O 1
ATOM 1874 N N . SER B 1 82 ? 1.093 4.773 2.623 1 97.56 82 SER B N 1
ATOM 1875 C CA . SER B 1 82 ? 1.268 5.273 3.982 1 97.56 82 SER B CA 1
ATOM 1876 C C . SER B 1 82 ? 1.977 4.25 4.863 1 97.56 82 SER B C 1
ATOM 1878 O O . SER B 1 82 ? 1.623 3.068 4.859 1 97.56 82 SER B O 1
ATOM 1880 N N . PHE B 1 83 ? 2.908 4.738 5.617 1 98.44 83 PHE B N 1
ATOM 1881 C CA . PHE B 1 83 ? 3.668 3.953 6.586 1 98.44 83 PHE B CA 1
ATOM 1882 C C . PHE B 1 83 ? 3.424 4.457 8 1 98.44 83 PHE B C 1
ATOM 1884 O O . PHE B 1 83 ? 3.146 5.641 8.211 1 98.44 83 PHE B O 1
ATOM 1891 N N . ARG B 1 84 ? 3.559 3.559 8.891 1 98.31 84 ARG B N 1
ATOM 1892 C CA . ARG B 1 84 ? 3.418 3.924 10.297 1 98.31 84 ARG B CA 1
ATOM 1893 C C . ARG B 1 84 ? 4.781 4.07 10.961 1 98.31 84 ARG B C 1
ATOM 1895 O O . ARG B 1 84 ? 5.637 3.193 10.844 1 98.31 84 ARG B O 1
ATOM 1902 N N . GLY B 1 85 ? 4.977 5.164 11.648 1 98.06 85 GLY B N 1
ATOM 1903 C CA . GLY B 1 85 ? 6.176 5.398 12.438 1 98.06 85 GLY B CA 1
ATOM 1904 C C . GLY B 1 85 ? 5.895 5.605 13.914 1 98.06 85 GLY B C 1
ATOM 1905 O O . GLY B 1 85 ? 4.738 5.754 14.312 1 98.06 85 GLY B O 1
ATOM 1906 N N . THR B 1 86 ? 7 5.645 14.734 1 97.5 86 THR B N 1
ATOM 1907 C CA . THR B 1 86 ? 6.797 5.672 16.172 1 97.5 86 THR B CA 1
ATOM 1908 C C . THR B 1 86 ? 7.395 6.938 16.781 1 97.5 86 THR B C 1
ATOM 1910 O O . THR B 1 86 ? 6.973 7.383 17.859 1 97.5 86 THR B O 1
ATOM 1913 N N . ASN B 1 87 ? 8.406 7.461 16.188 1 97.81 87 ASN B N 1
ATOM 1914 C CA . ASN B 1 87 ? 9.141 8.594 16.734 1 97.81 87 ASN B CA 1
ATOM 1915 C C . ASN B 1 87 ? 9.203 9.758 15.742 1 97.81 87 ASN B C 1
ATOM 1917 O O . ASN B 1 87 ? 10.117 9.82 14.914 1 97.81 87 ASN B O 1
ATOM 1921 N N . LEU B 1 88 ? 8.281 10.688 15.891 1 98.44 88 LEU B N 1
ATOM 1922 C CA . LEU B 1 88 ? 8.133 11.812 14.977 1 98.44 88 LEU B CA 1
ATOM 1923 C C . LEU B 1 88 ? 9.391 12.672 14.961 1 98.44 88 LEU B C 1
ATOM 1925 O O . LEU B 1 88 ? 9.938 12.961 13.891 1 98.44 88 LEU B O 1
ATOM 1929 N N . ALA B 1 89 ? 9.844 13.047 16.141 1 97.88 89 ALA B N 1
ATOM 1930 C CA . ALA B 1 89 ? 10.984 13.953 16.25 1 97.88 89 ALA B CA 1
ATOM 1931 C C . ALA B 1 89 ? 12.227 13.367 15.594 1 97.88 89 ALA B C 1
ATOM 1933 O O . ALA B 1 89 ? 12.953 14.07 14.891 1 97.88 89 ALA B O 1
ATOM 1934 N N . GLN B 1 90 ? 12.422 12.133 15.828 1 98.06 90 GLN B N 1
ATOM 1935 C CA . GLN B 1 90 ? 13.57 11.461 15.227 1 98.06 90 GLN B CA 1
ATOM 1936 C C . GLN B 1 90 ? 13.484 11.484 13.703 1 98.06 90 GLN B C 1
ATOM 1938 O O . GLN B 1 90 ? 14.492 11.711 13.023 1 98.06 90 GLN B O 1
ATOM 1943 N N . MET B 1 91 ? 12.336 11.227 13.156 1 98.44 91 MET B N 1
ATOM 1944 C CA . MET B 1 91 ? 12.164 11.227 11.711 1 98.44 91 MET B CA 1
ATOM 1945 C C . MET B 1 91 ? 12.352 12.633 11.141 1 98.44 91 MET B C 1
ATOM 1947 O O . MET B 1 91 ? 13.031 12.812 10.125 1 98.44 91 MET B O 1
ATOM 1951 N N . GLN B 1 92 ? 11.766 13.594 11.781 1 98.38 92 GLN B N 1
ATOM 1952 C CA . GLN B 1 92 ? 11.922 14.977 11.344 1 98.38 92 GLN B CA 1
ATOM 1953 C C . GLN B 1 92 ? 13.391 15.375 11.297 1 98.38 92 GLN B C 1
ATOM 1955 O O . GLN B 1 92 ? 13.852 15.945 10.305 1 98.38 92 GLN B O 1
ATOM 1960 N N . GLN B 1 93 ? 14.062 15.102 12.352 1 98.06 93 GLN B N 1
ATOM 1961 C CA . GLN B 1 93 ? 15.484 15.43 12.406 1 98.06 93 GLN B CA 1
ATOM 1962 C C . GLN B 1 93 ? 16.25 14.719 11.297 1 98.06 93 GLN B C 1
ATOM 1964 O O . GLN B 1 93 ? 17.125 15.32 10.664 1 98.06 93 GLN B O 1
ATOM 1969 N N . HIS B 1 94 ? 15.93 13.508 11.133 1 98.25 94 HIS B N 1
ATOM 1970 C CA . HIS B 1 94 ? 16.578 12.719 10.094 1 98.25 94 HIS B CA 1
ATOM 1971 C C . HIS B 1 94 ? 16.359 13.328 8.711 1 98.25 94 HIS B C 1
ATOM 1973 O O . HIS B 1 94 ? 17.297 13.492 7.941 1 98.25 94 HIS B O 1
ATOM 1979 N N . LEU B 1 95 ? 15.102 13.664 8.367 1 98.19 95 LEU B N 1
ATOM 1980 C CA . LEU B 1 95 ? 14.773 14.258 7.074 1 98.19 95 LEU B CA 1
ATOM 1981 C C . LEU B 1 95 ? 15.508 15.578 6.879 1 98.19 95 LEU B C 1
ATOM 1983 O O . LEU B 1 95 ? 16 15.867 5.785 1 98.19 95 LEU B O 1
ATOM 1987 N N . CYS B 1 96 ? 15.594 16.344 7.914 1 97.94 96 CYS B N 1
ATOM 1988 C CA . CYS B 1 96 ? 16.328 17.609 7.844 1 97.94 96 CYS B CA 1
ATOM 1989 C C . CYS B 1 96 ? 17.797 17.375 7.574 1 97.94 96 CYS B C 1
ATOM 1991 O O . CYS B 1 96 ? 18.406 18.047 6.734 1 97.94 96 CYS B O 1
ATOM 1993 N N . ARG B 1 97 ? 18.359 16.469 8.258 1 97.75 97 ARG B N 1
ATOM 1994 C CA . ARG B 1 97 ? 19.781 16.141 8.07 1 97.75 97 ARG B CA 1
ATOM 1995 C C . ARG B 1 97 ? 20.047 15.688 6.645 1 97.75 97 ARG B C 1
ATOM 1997 O O . ARG B 1 97 ? 21.125 15.969 6.094 1 97.75 97 ARG B O 1
ATOM 2004 N N . GLN B 1 98 ? 19.125 14.961 6.121 1 97.38 98 GLN B N 1
ATOM 2005 C CA . GLN B 1 98 ? 19.25 14.461 4.758 1 97.38 98 GLN B CA 1
ATOM 2006 C C . GLN B 1 98 ? 18.891 15.531 3.734 1 97.38 98 GLN B C 1
ATOM 2008 O O . GLN B 1 98 ? 18.922 15.281 2.527 1 97.38 98 GLN B O 1
ATOM 2013 N N . GLN B 1 99 ? 18.438 16.672 4.223 1 97 99 GLN B N 1
ATOM 2014 C CA . GLN B 1 99 ? 18 17.766 3.373 1 97 99 GLN B CA 1
ATOM 2015 C C . GLN B 1 99 ? 16.859 17.344 2.461 1 97 99 GLN B C 1
ATOM 2017 O O . GLN B 1 99 ? 16.812 17.719 1.29 1 97 99 GLN B O 1
ATOM 2022 N N . CYS B 1 100 ? 16.078 16.484 2.947 1 96.75 100 CYS B N 1
ATOM 2023 C CA . CYS B 1 100 ? 14.875 16.047 2.25 1 96.75 100 CYS B CA 1
ATOM 2024 C C . CYS B 1 100 ? 13.688 16.938 2.607 1 96.75 100 CYS B C 1
ATOM 2026 O O . CYS B 1 100 ? 13.266 16.969 3.764 1 96.75 100 CYS B O 1
ATOM 2028 N N . GLN B 1 101 ? 13.188 17.625 1.65 1 96.44 101 GLN B N 1
ATOM 2029 C CA . GLN B 1 101 ? 12.008 18.453 1.896 1 96.44 101 GLN B CA 1
ATOM 2030 C C . GLN B 1 101 ? 10.781 17.594 2.16 1 96.44 101 GLN B C 1
ATOM 2032 O O . GLN B 1 101 ? 10.57 16.578 1.492 1 96.44 101 GLN B O 1
ATOM 2037 N N . PHE B 1 102 ? 9.969 18 3.107 1 97.44 102 PHE B N 1
ATOM 2038 C CA . PHE B 1 102 ? 8.75 17.266 3.445 1 97.44 102 PHE B CA 1
ATOM 2039 C C . PHE B 1 102 ? 7.664 18.219 3.922 1 97.44 102 PHE B C 1
ATOM 2041 O O . PHE B 1 102 ? 7.957 19.312 4.398 1 97.44 102 PHE B O 1
ATOM 2048 N N . ARG B 1 103 ? 6.457 17.781 3.713 1 96.5 103 ARG B N 1
ATOM 2049 C CA . ARG B 1 103 ? 5.277 18.516 4.176 1 96.5 103 ARG B CA 1
ATOM 2050 C C . ARG B 1 103 ? 4.648 17.828 5.383 1 96.5 103 ARG B C 1
ATOM 2052 O O . ARG B 1 103 ? 4.82 16.625 5.574 1 96.5 103 ARG B O 1
ATOM 2059 N N . GLU B 1 104 ? 3.977 18.641 6.164 1 96.5 104 GLU B N 1
ATOM 2060 C CA . GLU B 1 104 ? 3.414 18.094 7.395 1 96.5 104 GLU B CA 1
ATOM 2061 C C . GLU B 1 104 ? 1.97 18.5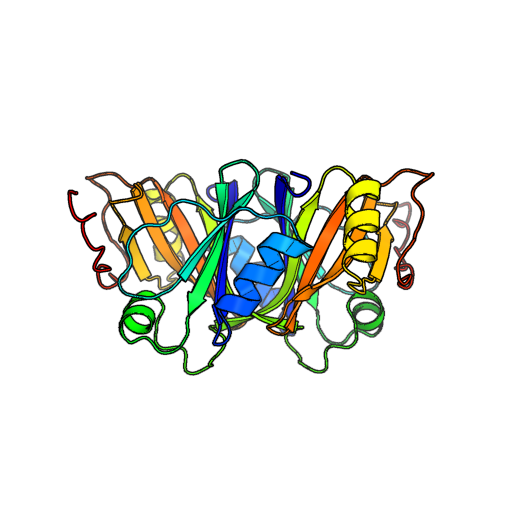47 7.59 1 96.5 104 GLU B C 1
ATOM 2063 O O . GLU B 1 104 ? 1.627 19.688 7.289 1 96.5 104 GLU B O 1
ATOM 2068 N N . ARG B 1 105 ? 1.242 17.625 8.117 1 93.44 105 ARG B N 1
ATOM 2069 C CA . ARG B 1 105 ? -0.141 17.906 8.492 1 93.44 105 ARG B CA 1
ATOM 2070 C C . ARG B 1 105 ? -0.494 17.25 9.82 1 93.44 105 ARG B C 1
ATOM 2072 O O . ARG B 1 105 ? -0.092 16.125 10.094 1 93.44 105 ARG B O 1
ATOM 2079 N N . ILE B 1 106 ? -1.22 18 10.586 1 92.44 106 ILE B N 1
ATOM 2080 C CA . ILE B 1 106 ? -1.741 17.453 11.836 1 92.44 106 ILE B CA 1
ATOM 2081 C C . ILE B 1 106 ? -3.246 17.234 11.711 1 92.44 106 ILE B C 1
ATOM 2083 O O . ILE B 1 106 ? -3.977 18.109 11.25 1 92.44 106 ILE B O 1
ATOM 2087 N N . VAL B 1 107 ? -3.684 16.078 12.047 1 89.44 107 VAL B N 1
ATOM 2088 C CA . VAL B 1 107 ? -5.105 15.75 12.078 1 89.44 107 VAL B CA 1
ATOM 2089 C C . VAL B 1 107 ? -5.496 15.312 13.492 1 89.44 107 VAL B C 1
ATOM 2091 O O . VAL B 1 107 ? -5.57 14.109 13.773 1 89.44 107 VAL B O 1
ATOM 2094 N N . PRO B 1 108 ? -5.883 16.266 14.328 1 87 108 PRO B N 1
ATOM 2095 C CA . PRO B 1 108 ? -6.141 15.969 15.742 1 87 108 PRO B CA 1
ATOM 2096 C C . PRO B 1 108 ? -7.328 15.031 15.938 1 87 108 PRO B C 1
ATOM 2098 O O . PRO B 1 108 ? -7.352 14.242 16.891 1 87 108 PRO B O 1
ATOM 2101 N N . GLU B 1 109 ? -8.289 15.086 15.078 1 85.94 109 GLU B N 1
ATOM 2102 C CA . GLU B 1 109 ? -9.516 14.312 15.203 1 85.94 109 GLU B CA 1
ATOM 2103 C C . GLU B 1 109 ? -9.227 12.812 15.219 1 85.94 109 GLU B C 1
ATOM 2105 O O . GLU B 1 109 ? -9.969 12.039 15.836 1 85.94 109 GLU B O 1
ATOM 2110 N N . ILE B 1 110 ? -8.094 12.492 14.594 1 90.44 110 ILE B N 1
ATOM 2111 C CA . ILE B 1 110 ? -7.758 11.07 14.586 1 90.44 110 ILE B CA 1
ATOM 2112 C C . ILE B 1 110 ? -6.41 10.852 15.266 1 90.44 110 ILE B C 1
ATOM 2114 O O . ILE B 1 110 ? -5.805 9.789 15.125 1 90.44 110 ILE B O 1
ATOM 2118 N N . GLY B 1 111 ? -5.883 11.875 15.852 1 93.81 111 GLY B N 1
ATOM 2119 C CA . GLY B 1 111 ? -4.676 11.766 16.656 1 93.81 111 GLY B CA 1
ATOM 2120 C C . GLY B 1 111 ? -3.43 11.523 15.828 1 93.81 111 GLY B C 1
ATOM 2121 O O . GLY B 1 111 ? -2.527 10.797 16.25 1 93.81 111 GLY B O 1
ATOM 2122 N N . GLU B 1 112 ? -3.369 12.133 14.648 1 95.38 112 GLU B N 1
ATOM 2123 C CA . GLU B 1 112 ? -2.244 11.812 13.773 1 95.38 112 GLU B CA 1
ATOM 2124 C C . GLU B 1 112 ? -1.454 13.062 13.406 1 95.38 112 GLU B C 1
ATOM 2126 O O . GLU B 1 112 ? -2.033 14.133 13.195 1 95.38 112 GLU B O 1
ATOM 2131 N N . HIS B 1 113 ? -0.159 12.969 13.391 1 97.12 113 HIS B N 1
ATOM 2132 C CA . HIS B 1 113 ? 0.781 13.859 12.719 1 97.12 113 HIS B CA 1
ATOM 2133 C C . HIS B 1 113 ? 1.374 13.211 11.477 1 97.12 113 HIS B C 1
ATOM 2135 O O . HIS B 1 113 ? 2.043 12.18 11.57 1 97.12 113 HIS B O 1
ATOM 2141 N N . GLN B 1 114 ? 1.138 13.773 10.359 1 96.75 114 GLN B N 1
ATOM 2142 C CA . GLN B 1 114 ? 1.442 13.148 9.078 1 96.75 114 GLN B CA 1
ATOM 2143 C C . GLN B 1 114 ? 2.594 13.867 8.383 1 96.75 114 GLN B C 1
ATOM 2145 O O . GLN B 1 114 ? 2.635 15.094 8.344 1 96.75 114 GLN B O 1
ATOM 2150 N N . LEU B 1 115 ? 3.518 13.188 7.895 1 98.06 115 LEU B N 1
ATOM 2151 C CA . LEU B 1 115 ? 4.582 13.695 7.035 1 98.06 115 LEU B CA 1
ATOM 2152 C C . LEU B 1 115 ? 4.422 13.18 5.609 1 98.06 115 LEU B C 1
ATOM 2154 O O . LEU B 1 115 ? 4.109 12 5.398 1 98.06 115 LEU B O 1
ATOM 2158 N N . PHE B 1 116 ? 4.664 14 4.648 1 95.5 116 PHE B N 1
ATOM 2159 C CA . PHE B 1 116 ? 4.535 13.633 3.242 1 95.5 116 PHE B CA 1
ATOM 2160 C C . PHE B 1 116 ? 5.824 13.938 2.486 1 95.5 116 PHE B C 1
ATOM 2162 O O . PHE B 1 116 ? 6.395 15.023 2.631 1 95.5 116 PHE B O 1
ATOM 2169 N N . ILE B 1 117 ? 6.254 13.039 1.716 1 95.88 117 ILE B N 1
ATOM 2170 C CA . ILE B 1 117 ? 7.371 13.195 0.792 1 95.88 117 ILE B CA 1
ATOM 2171 C C . ILE B 1 117 ? 7.035 12.531 -0.542 1 95.88 117 ILE B C 1
ATOM 2173 O O . ILE B 1 117 ? 5.996 11.883 -0.677 1 95.88 117 ILE B O 1
ATOM 2177 N N . GLU B 1 118 ? 7.898 12.742 -1.526 1 93.12 118 GLU B N 1
ATOM 2178 C CA . GLU B 1 118 ? 7.777 12.086 -2.822 1 93.12 118 GLU B CA 1
ATOM 2179 C C . GLU B 1 118 ? 8.977 11.18 -3.098 1 93.12 118 GLU B C 1
ATOM 2181 O O . GLU B 1 118 ? 10.125 11.578 -2.887 1 93.12 118 GLU B O 1
ATOM 2186 N N . ASP B 1 119 ? 8.648 9.977 -3.518 1 94.5 119 ASP B N 1
ATOM 2187 C CA . ASP B 1 119 ? 9.773 9.102 -3.842 1 94.5 119 ASP B CA 1
ATOM 2188 C C . ASP B 1 119 ? 10.312 9.398 -5.238 1 94.5 119 ASP B C 1
ATOM 2190 O O . ASP B 1 119 ? 9.742 10.219 -5.969 1 94.5 119 ASP B O 1
ATOM 2194 N N . PRO B 1 120 ? 11.406 8.773 -5.691 1 93.75 120 PRO B N 1
ATOM 2195 C CA . PRO B 1 120 ? 12.039 9.086 -6.973 1 93.75 120 PRO B CA 1
ATOM 2196 C C . PRO B 1 120 ? 11.148 8.75 -8.164 1 93.75 120 PRO B C 1
ATOM 2198 O O . PRO B 1 120 ? 11.422 9.195 -9.289 1 93.75 120 PRO B O 1
ATOM 2201 N N . ASN B 1 121 ? 10.109 7.93 -8.008 1 89.75 121 ASN B N 1
ATOM 2202 C CA . ASN B 1 121 ? 9.227 7.527 -9.094 1 89.75 121 ASN B CA 1
ATOM 2203 C C . ASN B 1 121 ? 7.969 8.398 -9.141 1 89.75 121 ASN B C 1
ATOM 2205 O O . ASN B 1 121 ? 7.062 8.141 -9.938 1 89.75 121 ASN B O 1
ATOM 2209 N N . GLY B 1 122 ? 7.883 9.344 -8.273 1 88.25 122 GLY B N 1
ATOM 2210 C CA . GLY B 1 122 ? 6.734 10.242 -8.266 1 88.25 122 GLY B CA 1
ATOM 2211 C C . GLY B 1 122 ? 5.598 9.734 -7.398 1 88.25 122 GLY B C 1
ATOM 2212 O O . GLY B 1 122 ? 4.473 10.242 -7.484 1 88.25 122 GLY B O 1
ATOM 2213 N N . ILE B 1 123 ? 5.859 8.805 -6.66 1 90.38 123 ILE B N 1
ATOM 2214 C CA . ILE B 1 123 ? 4.855 8.289 -5.734 1 90.38 123 ILE B CA 1
ATOM 2215 C C . ILE B 1 123 ? 4.879 9.102 -4.441 1 90.38 123 ILE B C 1
ATOM 2217 O O . ILE B 1 123 ? 5.941 9.297 -3.844 1 90.38 123 ILE B O 1
ATOM 2221 N N . THR B 1 124 ? 3.699 9.578 -4.027 1 92.69 124 THR B N 1
ATOM 2222 C CA . THR B 1 124 ? 3.605 10.25 -2.734 1 92.69 124 THR B CA 1
ATOM 2223 C C . THR B 1 124 ? 3.656 9.234 -1.594 1 92.69 124 THR B C 1
ATOM 2225 O O . THR B 1 124 ? 2.914 8.25 -1.596 1 92.69 124 THR B O 1
ATOM 2228 N N . VAL B 1 125 ? 4.539 9.516 -0.664 1 95.75 125 VAL B N 1
ATOM 2229 C CA . VAL B 1 125 ? 4.73 8.656 0.501 1 95.75 125 VAL B CA 1
ATOM 2230 C C . VAL B 1 125 ? 4.316 9.406 1.767 1 95.75 125 VAL B C 1
ATOM 2232 O O . VAL B 1 125 ? 4.766 10.531 2.004 1 95.75 125 VAL B O 1
ATOM 2235 N N . GLU B 1 126 ? 3.471 8.805 2.5 1 97 126 GLU B N 1
ATOM 2236 C CA . GLU B 1 126 ? 3.016 9.344 3.781 1 97 126 GLU B CA 1
ATOM 2237 C C . GLU B 1 126 ? 3.59 8.539 4.949 1 97 126 GLU B C 1
ATOM 2239 O O . GLU B 1 126 ? 3.639 7.312 4.902 1 97 126 GLU B O 1
ATOM 2244 N N . MET B 1 127 ? 4.059 9.203 5.961 1 98.31 127 MET B N 1
ATOM 2245 C CA . MET B 1 127 ? 4.426 8.609 7.242 1 98.31 127 MET B CA 1
ATOM 2246 C C . MET B 1 127 ? 3.572 9.172 8.367 1 98.31 127 MET B C 1
ATOM 2248 O O . MET B 1 127 ? 3.52 10.391 8.57 1 98.31 127 MET B O 1
ATOM 2252 N N . ILE B 1 128 ? 2.98 8.297 9.078 1 98.31 128 ILE B N 1
ATOM 2253 C CA . ILE B 1 128 ? 2.035 8.711 10.102 1 98.31 128 ILE B CA 1
ATOM 2254 C C . ILE B 1 128 ? 2.641 8.484 11.484 1 98.31 128 ILE B C 1
ATOM 2256 O O . ILE B 1 128 ? 3.195 7.414 11.758 1 98.31 128 ILE B O 1
ATOM 2260 N N . PHE B 1 129 ? 2.504 9.43 12.352 1 98.44 129 PHE B N 1
ATOM 2261 C CA . PHE B 1 129 ? 2.98 9.375 13.734 1 98.44 129 PHE B CA 1
ATOM 2262 C C . PHE B 1 129 ? 1.874 9.781 14.703 1 98.44 129 PHE B C 1
ATOM 2264 O O . PHE B 1 129 ? 0.942 10.492 14.328 1 98.44 129 PHE B O 1
ATOM 2271 N N . PRO B 1 130 ? 2.016 9.352 15.961 1 97.44 130 PRO B N 1
ATOM 2272 C CA . PRO B 1 130 ? 1.028 9.805 16.938 1 97.44 130 PRO B CA 1
ATOM 2273 C C . PRO B 1 130 ? 1.053 11.32 17.141 1 97.44 130 PRO B C 1
ATOM 2275 O O . PRO B 1 130 ? 2.127 11.93 17.156 1 97.44 130 PRO B O 1
ATOM 2278 N N . TYR B 1 131 ? -0.092 11.828 17.219 1 95.81 131 TYR B N 1
ATOM 2279 C CA . TYR B 1 131 ? -0.23 13.234 17.562 1 95.81 131 TYR B CA 1
ATOM 2280 C C . TYR B 1 131 ? 0.006 13.461 19.047 1 95.81 131 TYR B C 1
ATOM 2282 O O . TYR B 1 131 ? -0.441 12.664 19.891 1 95.81 131 TYR B O 1
ATOM 2290 N N . ALA B 1 132 ? 0.681 14.453 19.359 1 94.56 132 ALA B N 1
ATOM 2291 C CA . ALA B 1 132 ? 0.794 15.023 20.688 1 94.56 132 ALA B CA 1
ATOM 2292 C C . ALA B 1 132 ? 0.687 16.547 20.656 1 94.56 132 ALA B C 1
ATOM 2294 O O . ALA B 1 132 ? 1.101 17.172 19.688 1 94.56 132 ALA B O 1
ATOM 2295 N N . ILE B 1 133 ? 0.131 17.109 21.672 1 92.62 133 ILE B N 1
ATOM 2296 C CA . ILE B 1 133 ? -0.149 18.531 21.703 1 92.62 133 ILE B CA 1
ATOM 2297 C C . ILE B 1 133 ? 1.146 19.312 21.516 1 92.62 133 ILE B C 1
ATOM 2299 O O . ILE B 1 133 ? 1.138 20.406 20.938 1 92.62 133 ILE B O 1
ATOM 2303 N N . ASP B 1 134 ? 2.219 18.734 21.875 1 92.94 134 ASP B N 1
ATOM 2304 C CA . ASP B 1 134 ? 3.486 19.453 21.797 1 92.94 134 ASP B CA 1
ATOM 2305 C C . ASP B 1 134 ? 4.227 19.125 20.5 1 92.94 134 ASP B C 1
ATOM 2307 O O . ASP B 1 134 ? 5.348 19.594 20.281 1 92.94 134 ASP B O 1
ATOM 2311 N N . ASN B 1 135 ? 3.609 18.328 19.641 1 94.88 135 ASN B N 1
ATOM 2312 C CA . ASN B 1 135 ? 4.25 18.094 18.344 1 94.88 135 ASN B CA 1
ATOM 2313 C C . ASN B 1 135 ? 4.516 19.406 17.609 1 94.88 135 ASN B C 1
ATOM 2315 O O . ASN B 1 135 ? 3.664 20.297 17.594 1 94.88 135 ASN B O 1
ATOM 2319 N N . ALA B 1 136 ? 5.672 19.531 17.078 1 94.94 136 ALA B N 1
ATOM 2320 C CA . ALA B 1 136 ? 6.016 20.719 16.297 1 94.94 136 ALA B CA 1
ATOM 2321 C C . ALA B 1 136 ? 6.105 20.391 14.812 1 94.94 136 ALA B C 1
ATOM 2323 O O . ALA B 1 136 ? 6.582 19.328 14.43 1 94.94 136 ALA B O 1
ATOM 2324 N N . VAL B 1 137 ? 5.621 21.281 14.039 1 95.88 137 VAL B N 1
ATOM 2325 C CA . VAL B 1 137 ? 5.844 21.203 12.594 1 95.88 137 VAL B CA 1
ATOM 2326 C C . VAL B 1 137 ? 7.195 21.828 12.25 1 95.88 137 VAL B C 1
ATOM 2328 O O . VAL B 1 137 ? 7.457 22.984 12.586 1 95.88 137 VAL B O 1
ATOM 2331 N N . VAL B 1 138 ? 8.023 21.062 11.664 1 97 138 VAL B N 1
ATOM 2332 C CA . VAL B 1 138 ? 9.375 21.516 11.367 1 97 138 VAL B CA 1
ATOM 2333 C C . VAL B 1 138 ? 9.555 21.656 9.859 1 97 138 VAL B C 1
ATOM 2335 O O . VAL B 1 138 ? 10.375 22.469 9.398 1 97 138 VAL B O 1
ATOM 2338 N N . GLY B 1 139 ? 8.852 20.844 9.078 1 96.62 139 GLY B N 1
ATOM 2339 C CA . GLY B 1 139 ? 8.852 20.953 7.633 1 96.62 139 GLY B CA 1
ATOM 2340 C C . GLY B 1 139 ? 7.867 21.984 7.117 1 96.62 139 GLY B C 1
ATOM 2341 O O . GLY B 1 139 ? 7.648 23.016 7.758 1 96.62 139 GLY B O 1
ATOM 2342 N N . ILE B 1 140 ? 7.371 21.812 5.938 1 95.12 140 ILE B N 1
ATOM 2343 C CA . ILE B 1 140 ? 6.395 22.703 5.336 1 95.12 140 ILE B CA 1
ATOM 2344 C C . ILE B 1 140 ? 4.992 22.359 5.84 1 95.12 140 ILE B C 1
ATOM 2346 O O . ILE B 1 140 ? 4.523 21.234 5.668 1 95.12 140 ILE B O 1
ATOM 2350 N N . ALA B 1 141 ? 4.324 23.281 6.359 1 93.38 141 ALA B N 1
ATOM 2351 C CA . ALA B 1 141 ? 2.979 23.062 6.887 1 93.38 141 ALA B CA 1
ATOM 2352 C C . ALA B 1 141 ? 1.953 22.969 5.762 1 93.38 141 ALA B C 1
ATOM 2354 O O . ALA B 1 141 ? 1.948 23.812 4.852 1 93.38 141 ALA B O 1
ATOM 2355 N N . MET B 1 142 ? 1.149 21.953 5.848 1 87.88 142 MET B N 1
ATOM 2356 C CA . MET B 1 142 ? 0.018 21.844 4.93 1 87.88 142 MET B CA 1
ATOM 2357 C C . MET B 1 142 ? -1.241 22.453 5.547 1 87.88 142 MET B C 1
ATOM 2359 O O . MET B 1 142 ? -1.365 22.516 6.77 1 87.88 142 MET B O 1
ATOM 2363 N N . GLU B 1 143 ? -2.08 22.828 4.648 1 78.81 143 GLU B N 1
ATOM 2364 C CA . GLU B 1 143 ? -3.33 23.406 5.137 1 78.81 143 GLU B CA 1
ATOM 2365 C C . GLU B 1 143 ? -4.121 22.391 5.957 1 78.81 143 GLU B C 1
ATOM 2367 O O . GLU B 1 143 ? -4.168 21.203 5.609 1 78.81 143 GLU B O 1
ATOM 2372 N N . ARG B 1 144 ? -4.641 22.953 7.035 1 73.94 144 ARG B N 1
ATOM 2373 C CA . ARG B 1 144 ? -5.496 22.109 7.859 1 73.94 144 ARG B CA 1
ATOM 2374 C C . ARG B 1 144 ? -6.785 21.75 7.125 1 73.94 144 ARG B C 1
ATOM 2376 O O . ARG B 1 144 ? -7.367 22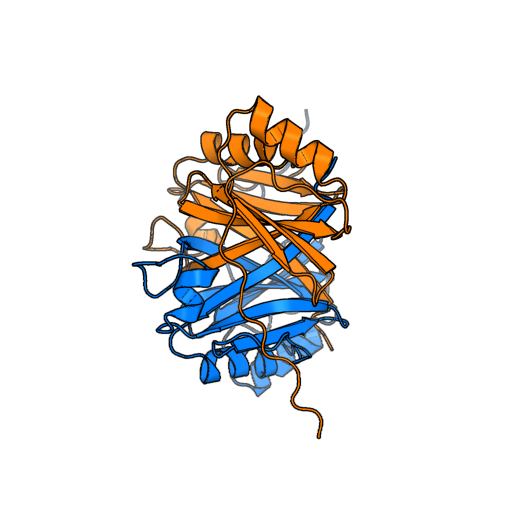.594 6.441 1 73.94 144 ARG B O 1
ATOM 2383 N N . LEU B 1 145 ? -7.098 20.453 7.207 1 71.81 145 LEU B N 1
ATOM 2384 C CA . LEU B 1 145 ? -8.352 20 6.609 1 71.81 145 LEU B CA 1
ATOM 2385 C C . LEU B 1 145 ? -9.539 20.422 7.461 1 71.81 145 LEU B C 1
ATOM 2387 O O . LEU B 1 145 ? -9.469 20.406 8.695 1 71.81 145 LEU B O 1
ATOM 2391 N N . THR B 1 146 ? -10.477 21.016 6.742 1 67.62 146 THR B N 1
ATOM 2392 C CA . THR B 1 146 ? -11.719 21.281 7.457 1 67.62 146 THR B CA 1
ATOM 2393 C C . THR B 1 146 ? -12.445 19.969 7.77 1 67.62 146 THR B C 1
ATOM 2395 O O . THR B 1 146 ? -12.805 19.234 6.859 1 67.62 146 THR B O 1
ATOM 2398 N N . ILE B 1 147 ? -12.414 19.562 8.898 1 74.69 147 ILE B N 1
ATOM 2399 C CA . ILE B 1 147 ? -13.188 18.406 9.344 1 74.69 147 ILE B CA 1
ATOM 2400 C C . ILE B 1 147 ? -14.477 18.875 10.023 1 74.69 147 ILE B C 1
ATOM 2402 O O . ILE B 1 147 ? -14.43 19.609 11.016 1 74.69 147 ILE B O 1
ATOM 2406 N N . LEU B 1 148 ? -15.523 18.531 9.297 1 69.31 148 LEU B N 1
ATOM 2407 C CA . LEU B 1 148 ? -16.828 19.016 9.734 1 69.31 148 LEU B CA 1
ATOM 2408 C C . LEU B 1 148 ? -17.266 18.312 11.016 1 69.31 148 LEU B C 1
ATOM 2410 O O . LEU B 1 148 ? -17 17.125 11.195 1 69.31 148 LEU B O 1
ATOM 2414 N N . LEU B 1 149 ? -17.609 19.062 12.023 1 64 149 LEU B N 1
ATOM 2415 C CA . LEU B 1 149 ? -18.078 18.531 13.297 1 64 149 LEU B CA 1
ATOM 2416 C C . LEU B 1 149 ? -19.359 17.703 13.117 1 64 149 LEU B C 1
ATOM 2418 O O . LEU B 1 149 ? -20.156 18 12.227 1 64 149 LEU B O 1
ATOM 2422 N N . GLU B 1 150 ? -19.344 16.453 13.594 1 56.59 150 GLU B N 1
ATOM 2423 C CA . GLU B 1 150 ? -20.578 15.664 13.57 1 56.59 150 GLU B CA 1
ATOM 2424 C C . GLU B 1 150 ? -21.781 16.5 13.969 1 56.59 150 GLU B C 1
ATOM 2426 O O . GLU B 1 150 ? -21.688 17.328 14.883 1 56.59 150 GLU B O 1
ATOM 2431 N N . GLU B 1 151 ? -22.625 16.766 13.047 1 51.41 151 GLU B N 1
ATOM 2432 C CA . GLU B 1 151 ? -23.859 17.406 13.5 1 51.41 151 GLU B CA 1
ATOM 2433 C C . GLU B 1 151 ? -24.484 16.641 14.664 1 51.41 151 GLU B C 1
ATOM 2435 O O . GLU B 1 151 ? -24.531 15.414 14.656 1 51.41 151 GLU B O 1
ATOM 2440 N N . SER B 1 152 ? -24.391 17.188 15.852 1 42.88 152 SER B N 1
ATOM 2441 C CA . SER B 1 152 ? -25.234 16.719 16.938 1 42.88 152 SER B CA 1
ATOM 2442 C C . SER B 1 152 ? -26.641 16.375 16.453 1 42.88 152 SER B C 1
ATOM 2444 O O . SER B 1 152 ? -27.281 17.188 15.766 1 42.88 152 SER B O 1
ATOM 2446 N N . ALA B 1 153 ? -26.969 15.109 16.312 1 39 153 ALA B N 1
ATOM 2447 C CA . ALA B 1 153 ? -28.422 14.938 16.297 1 39 153 ALA B CA 1
ATOM 2448 C C . ALA B 1 153 ? -29.062 15.586 17.531 1 39 153 ALA B C 1
ATOM 2450 O O . ALA B 1 153 ? -28.5 15.531 18.625 1 39 153 ALA B O 1
#

InterPro domains:
  IPR004360 Glyoxalase/fosfomycin resistance/dioxygenase domain [PF00903] (5-127)
  IPR029068 Glyoxalase/Bleomycin resistance protein/Dihydroxybiphenyl dioxygenase [G3DSA:3.10.180.10] (1-140)
  IPR029068 Glyoxalase/Bleomycin resistance protein/Dihydroxybiphenyl dioxygenase [SSF54593] (2-130)
  IPR037523 Vicinal oxygen chelate (VOC), core domain [PS51819] (5-130)

Organism: Shewanella oneidensis (strain ATCC 700550 / JCM 31522 / CIP 106686 / LMG 19005 / NCIMB 14063 / MR-1) (NCBI:txid211586)

Secondary structure (DSSP, 8-state):
--EEEEEEEEEEES-HHHHHHIIIIIS--EEE----BSS-EEEEEETTEEEEEEEETT-HHHHHHH---SSTT-SEEESEEEEEES-HHHHHHHHHHTT---EEEEEGGGTEEEEEEE-TTS-EEEEEEE--TT----SEEPPPP-B------/--EEEEEEEEEEES-HHHHHHIIIIIS--EEE----BSS-EEEEEETTEEEEEEEETT-HHHHHHH---SSTT-SEEESEEEEEES-HHHHHHHHHHTT---EEEEEGGGTEEEEEEE-TTS-EEEEEEE--TT----SEEPPPP-B------

Foldseek 3Di:
DPDDDAAADEKEAQPQVQQVCCCCQQVVWAWDDDPDQPFDWTFTDDPRGRHYIYGYPDDPSVCVVQNDDPPSIDDDDDQAAEDEDEDPVVSVVSCVVVVFAWEWADDVVVQWIKIWHAGPVGHIYIYIYGHDPPDDDDHHYDDYDDDDDPPDD/DPDDDAAADEKEAQPQVQQVCCCCQQVVWAWDDDPDQPFDWTFTDDPRGRHYIYGYPDDPSVCVVQNDDPDSIDDDDDQAAEDEDEDPVVSVVSCVVVVFAWEWEDDVVVQWIKIWHAGPVGHIYIYIYGHDPPDDDDHHYDDYDDDDDPPDD